Protein AF-A0A174IZ95-F1 (afdb_monomer)

Structure (mmCIF, N/CA/C/O backbone):
data_AF-A0A174IZ95-F1
#
_entry.id   AF-A0A174IZ95-F1
#
loop_
_atom_site.group_PDB
_atom_site.id
_atom_site.type_symbol
_atom_site.label_atom_id
_atom_site.label_alt_id
_atom_site.label_comp_id
_atom_site.label_asym_id
_atom_site.label_entity_id
_atom_site.label_seq_id
_atom_site.pdbx_PDB_ins_code
_atom_site.Cartn_x
_atom_site.Cartn_y
_atom_site.Cartn_z
_atom_site.occupancy
_atom_site.B_iso_or_equiv
_atom_site.auth_seq_id
_atom_site.auth_comp_id
_atom_site.auth_asym_id
_atom_site.auth_atom_id
_atom_site.pdbx_PDB_model_num
ATOM 1 N N . MET A 1 1 ? 7.020 -21.518 -26.905 1.00 34.38 1 MET A N 1
ATOM 2 C CA . MET A 1 1 ? 8.192 -21.879 -26.077 1.00 34.38 1 MET A CA 1
ATOM 3 C C . MET A 1 1 ? 7.718 -22.792 -24.964 1.00 34.38 1 MET A C 1
ATOM 5 O O . MET A 1 1 ? 6.751 -22.442 -24.304 1.00 34.38 1 MET A O 1
ATOM 9 N N . THR A 1 2 ? 8.343 -23.953 -24.785 1.00 33.09 2 THR A N 1
ATOM 10 C CA . THR A 1 2 ? 8.096 -24.849 -23.646 1.00 33.09 2 THR A CA 1
ATOM 11 C C . THR A 1 2 ? 9.161 -24.576 -22.587 1.00 33.09 2 THR A C 1
ATOM 13 O O . THR A 1 2 ? 10.344 -24.783 -22.850 1.00 33.09 2 THR A O 1
ATOM 16 N N . THR A 1 3 ? 8.771 -24.060 -21.423 1.00 39.31 3 THR A N 1
ATOM 17 C CA . THR A 1 3 ? 9.696 -23.843 -20.302 1.00 39.31 3 THR A CA 1
ATOM 18 C C . THR A 1 3 ? 10.046 -25.192 -19.671 1.00 39.31 3 THR A C 1
ATOM 20 O O . THR A 1 3 ? 9.153 -25.957 -19.316 1.00 39.31 3 THR A O 1
ATOM 23 N N . TYR A 1 4 ? 11.342 -25.496 -19.570 1.00 35.22 4 TYR A N 1
ATOM 24 C CA . TYR A 1 4 ? 11.865 -26.692 -18.906 1.00 35.22 4 TYR A CA 1
ATOM 25 C C . TYR A 1 4 ? 11.736 -26.549 -17.384 1.00 35.22 4 TYR A C 1
ATOM 27 O O . TYR A 1 4 ? 12.126 -25.520 -16.834 1.00 35.22 4 TYR A O 1
ATOM 35 N N . THR A 1 5 ? 11.204 -27.573 -16.716 1.00 35.41 5 THR A N 1
ATOM 36 C CA . THR A 1 5 ? 11.099 -27.640 -15.251 1.00 35.41 5 THR A CA 1
ATOM 37 C C . THR A 1 5 ? 12.133 -28.616 -14.693 1.00 35.41 5 THR A C 1
ATOM 39 O O . THR A 1 5 ? 12.184 -29.767 -15.135 1.00 35.41 5 THR A O 1
ATOM 42 N N . ASP A 1 6 ? 12.922 -28.189 -13.711 1.00 37.22 6 ASP A N 1
ATOM 43 C CA . ASP A 1 6 ? 13.908 -29.027 -13.029 1.00 37.22 6 ASP A CA 1
ATOM 44 C C . ASP A 1 6 ? 13.282 -29.682 -11.790 1.00 37.22 6 ASP A C 1
ATOM 46 O O . ASP A 1 6 ? 12.713 -29.016 -10.921 1.00 37.22 6 ASP A O 1
ATOM 50 N N . LYS A 1 7 ? 13.389 -31.011 -11.716 1.00 36.06 7 LYS A N 1
ATOM 51 C CA . LYS A 1 7 ? 12.828 -31.834 -10.638 1.00 36.06 7 LYS A CA 1
ATOM 52 C C . LYS A 1 7 ? 13.701 -31.871 -9.377 1.00 36.06 7 LYS A C 1
ATOM 54 O O . LYS A 1 7 ? 13.239 -32.378 -8.360 1.00 36.06 7 LYS A O 1
ATOM 59 N N . ASN A 1 8 ? 14.926 -31.346 -9.427 1.00 31.36 8 ASN A N 1
ATOM 60 C CA . ASN A 1 8 ? 15.846 -31.290 -8.285 1.00 31.36 8 ASN A CA 1
ATOM 61 C C . ASN A 1 8 ? 15.779 -29.958 -7.517 1.00 31.36 8 ASN A C 1
ATOM 63 O O . ASN A 1 8 ? 16.392 -29.818 -6.460 1.00 31.36 8 ASN A O 1
ATOM 67 N N . LEU A 1 9 ? 15.030 -28.978 -8.028 1.00 38.62 9 LEU A N 1
ATOM 68 C CA . LEU A 1 9 ? 14.764 -27.711 -7.353 1.00 38.62 9 LEU A CA 1
ATOM 69 C C . LEU A 1 9 ? 13.597 -27.882 -6.370 1.00 38.62 9 LEU A C 1
ATOM 71 O O . LEU A 1 9 ? 12.512 -28.310 -6.760 1.00 38.62 9 LEU A O 1
ATOM 75 N N . ARG A 1 10 ? 13.786 -27.487 -5.101 1.00 45.50 10 ARG A N 1
ATOM 76 C CA . ARG A 1 10 ? 12.728 -27.399 -4.067 1.00 45.50 10 ARG A CA 1
ATOM 77 C C . ARG A 1 10 ? 11.744 -26.240 -4.328 1.00 45.50 10 ARG A C 1
ATOM 79 O O . ARG A 1 10 ? 11.306 -25.572 -3.403 1.00 45.50 10 ARG A O 1
ATOM 86 N N . LEU A 1 11 ? 11.427 -25.967 -5.591 1.00 42.69 11 LEU A N 1
ATOM 87 C CA . LEU A 1 11 ? 10.463 -24.949 -5.994 1.00 42.69 11 LEU A CA 1
ATOM 88 C C . LEU A 1 11 ? 9.226 -25.641 -6.575 1.00 42.69 11 LEU A C 1
ATOM 90 O O . LEU A 1 11 ? 9.384 -26.487 -7.465 1.00 42.69 11 LEU A O 1
ATOM 94 N N . PRO A 1 12 ? 8.007 -25.268 -6.145 1.00 45.03 12 PRO A N 1
ATOM 95 C CA . PRO A 1 12 ? 6.776 -25.761 -6.752 1.00 45.03 12 PRO A CA 1
ATOM 96 C C . PRO A 1 12 ? 6.787 -25.546 -8.271 1.00 45.03 12 PRO A C 1
ATOM 98 O O . PRO A 1 12 ? 7.188 -24.485 -8.752 1.00 45.03 12 PRO A O 1
ATOM 101 N N . THR A 1 13 ? 6.329 -26.531 -9.042 1.00 40.94 13 THR A N 1
ATOM 102 C CA . THR A 1 13 ? 6.355 -26.515 -10.518 1.00 40.94 13 THR A CA 1
ATOM 103 C C . THR A 1 13 ? 5.688 -25.268 -11.114 1.00 40.94 13 THR A C 1
ATOM 105 O O . THR A 1 13 ? 6.167 -24.708 -12.096 1.00 40.94 13 THR A O 1
ATOM 108 N N . ASP A 1 14 ? 4.648 -24.751 -10.466 1.00 38.81 14 ASP A N 1
ATOM 109 C CA . ASP A 1 14 ? 3.953 -23.528 -10.875 1.00 38.81 14 ASP A CA 1
ATOM 110 C C . ASP A 1 14 ? 4.814 -22.263 -10.749 1.00 38.81 14 ASP A C 1
ATOM 112 O O . ASP A 1 14 ? 4.670 -21.331 -11.541 1.00 38.81 14 ASP A O 1
ATOM 116 N N . LEU A 1 15 ? 5.728 -22.226 -9.773 1.00 39.84 15 LEU A N 1
ATOM 117 C CA . LEU A 1 15 ? 6.714 -21.153 -9.666 1.00 39.84 15 LEU A CA 1
ATOM 118 C C . LEU A 1 15 ? 7.704 -21.245 -10.835 1.00 39.84 15 LEU A C 1
ATOM 120 O O . LEU A 1 15 ? 7.997 -20.231 -11.460 1.00 39.84 15 LEU A O 1
ATOM 124 N N . GLN A 1 16 ? 8.115 -22.456 -11.229 1.00 38.41 16 GLN A N 1
ATOM 125 C CA . GLN A 1 16 ? 8.958 -22.676 -12.415 1.00 38.41 16 GLN A CA 1
ATOM 126 C C . GLN A 1 16 ? 8.274 -22.214 -13.721 1.00 38.41 16 GLN A C 1
ATOM 128 O O . GLN A 1 16 ? 8.928 -21.687 -14.623 1.00 38.41 16 GLN A O 1
ATOM 133 N N . TYR A 1 17 ? 6.944 -22.316 -13.813 1.00 43.88 17 TYR A N 1
ATOM 134 C CA . TYR A 1 17 ? 6.168 -21.776 -14.937 1.00 43.88 17 TYR A CA 1
ATOM 135 C C . TYR A 1 17 ? 6.018 -20.249 -14.919 1.00 43.88 17 TYR A C 1
ATOM 137 O O . TYR A 1 17 ? 6.076 -19.619 -15.980 1.00 43.88 17 TYR A O 1
ATOM 145 N N . ALA A 1 18 ? 5.832 -19.633 -13.748 1.00 43.16 18 ALA A N 1
ATOM 146 C CA . ALA A 1 18 ? 5.839 -18.173 -13.610 1.00 43.16 18 ALA A CA 1
ATOM 147 C C . ALA A 1 18 ? 7.211 -17.592 -14.010 1.00 43.16 18 ALA A C 1
ATOM 149 O O . ALA A 1 18 ? 7.290 -16.637 -14.785 1.00 43.16 18 ALA A O 1
ATOM 150 N N . ILE A 1 19 ? 8.287 -18.268 -13.596 1.00 40.50 19 ILE A N 1
ATOM 151 C CA . ILE A 1 19 ? 9.681 -18.004 -13.981 1.00 40.50 19 ILE A CA 1
ATOM 152 C C . ILE A 1 19 ? 9.874 -18.057 -15.508 1.00 40.50 19 ILE A C 1
ATOM 154 O O . ILE A 1 19 ? 10.519 -17.184 -16.099 1.00 40.50 19 ILE A O 1
ATOM 158 N N . GLY A 1 20 ? 9.286 -19.054 -16.173 1.00 39.19 20 GLY A N 1
ATOM 159 C CA . GLY A 1 20 ? 9.321 -19.195 -17.630 1.00 39.19 20 GLY A CA 1
ATOM 160 C C . GLY A 1 20 ? 8.614 -18.080 -18.398 1.00 39.19 20 GLY A C 1
ATOM 161 O O . GLY A 1 20 ? 9.041 -17.727 -19.495 1.00 39.19 20 GLY A O 1
ATOM 162 N N . ARG A 1 21 ? 7.548 -17.509 -17.827 1.00 43.44 21 ARG A N 1
ATOM 163 C CA . ARG A 1 21 ? 6.782 -16.413 -18.442 1.00 43.44 21 ARG A CA 1
ATOM 164 C C . ARG A 1 21 ? 7.430 -15.045 -18.219 1.00 43.44 21 ARG A C 1
ATOM 166 O O . ARG A 1 21 ? 7.520 -14.274 -19.168 1.00 43.44 21 ARG A O 1
ATOM 173 N N . ALA A 1 22 ?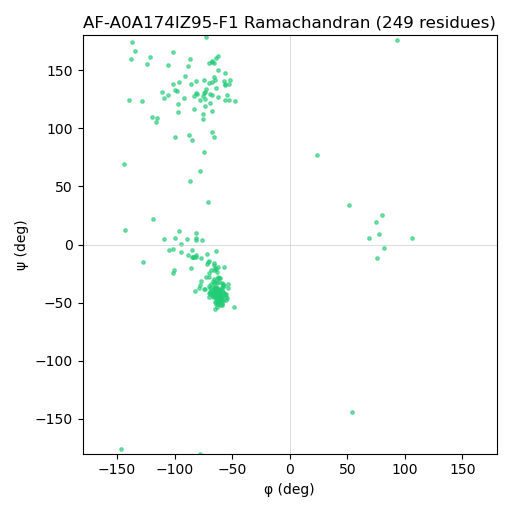 7.966 -14.779 -17.027 1.00 44.34 22 ALA A N 1
ATOM 174 C CA . ALA A 1 22 ? 8.670 -13.528 -16.717 1.00 44.34 22 ALA A CA 1
ATOM 175 C C . ALA A 1 22 ? 10.012 -13.370 -17.468 1.00 44.34 22 ALA A C 1
ATOM 177 O O . ALA A 1 22 ? 10.508 -12.258 -17.644 1.00 44.34 22 ALA A O 1
ATOM 178 N N . SER A 1 23 ? 10.607 -14.479 -17.926 1.00 41.25 23 SER A N 1
ATOM 179 C CA . SER A 1 23 ? 11.869 -14.506 -18.684 1.00 41.25 23 SER A CA 1
ATOM 180 C C . SER A 1 23 ? 11.697 -14.526 -20.208 1.00 41.25 23 SER A C 1
ATOM 182 O O . SER A 1 23 ? 12.695 -14.533 -20.935 1.00 41.25 23 SER A O 1
ATOM 184 N N . ALA A 1 24 ? 10.460 -14.515 -20.717 1.00 42.56 24 ALA A N 1
ATOM 185 C CA . ALA A 1 24 ? 10.198 -14.584 -22.148 1.00 42.56 24 ALA A CA 1
ATOM 186 C C . ALA A 1 24 ? 10.686 -13.307 -22.859 1.00 42.56 24 ALA A C 1
ATOM 188 O O . ALA A 1 24 ? 10.000 -12.287 -22.919 1.00 42.56 24 ALA A O 1
ATOM 189 N N . ARG A 1 25 ? 11.895 -13.366 -23.435 1.00 48.03 25 ARG A N 1
ATOM 190 C CA . ARG A 1 25 ? 12.319 -12.450 -24.502 1.00 48.03 25 ARG A CA 1
ATOM 191 C C . ARG A 1 25 ? 11.256 -12.490 -25.604 1.00 48.03 25 ARG A C 1
ATOM 193 O O . ARG A 1 25 ? 10.974 -13.568 -26.120 1.00 48.03 25 ARG A O 1
ATOM 200 N N . ILE A 1 26 ? 10.703 -11.336 -25.974 1.00 41.31 26 ILE A N 1
ATOM 201 C CA . ILE A 1 26 ? 9.840 -11.197 -27.155 1.00 41.31 26 ILE A CA 1
ATOM 202 C C . ILE A 1 26 ? 10.726 -11.413 -28.397 1.00 41.31 26 ILE A C 1
ATOM 204 O O . ILE A 1 26 ? 11.647 -10.621 -28.611 1.00 41.31 26 ILE A O 1
ATOM 208 N N . PRO A 1 27 ? 10.522 -12.474 -29.197 1.00 32.34 27 PRO A N 1
ATOM 209 C CA . PRO A 1 27 ? 11.319 -12.714 -30.398 1.00 32.34 27 PRO A CA 1
ATOM 210 C C . PRO A 1 27 ? 10.952 -11.712 -31.507 1.00 32.34 27 PRO A C 1
ATOM 212 O O . PRO A 1 27 ? 9.770 -11.525 -31.784 1.00 32.34 27 PRO A O 1
ATOM 215 N N . GLY A 1 28 ? 11.949 -11.109 -32.171 1.00 44.25 28 GLY A N 1
ATOM 216 C CA . GLY A 1 28 ? 11.764 -10.339 -33.416 1.00 44.25 28 GLY A CA 1
ATOM 217 C C . GLY A 1 28 ? 11.852 -8.809 -33.330 1.00 44.25 28 GLY A C 1
ATOM 218 O O . GLY A 1 28 ? 11.593 -8.152 -34.331 1.00 44.25 28 GLY A O 1
ATOM 219 N N . TRP A 1 29 ? 12.204 -8.225 -32.181 1.00 46.28 29 TRP A N 1
ATOM 220 C CA . TRP A 1 29 ? 12.463 -6.782 -32.045 1.00 46.28 29 TRP A CA 1
ATOM 221 C C . TRP A 1 29 ? 13.929 -6.569 -31.658 1.00 46.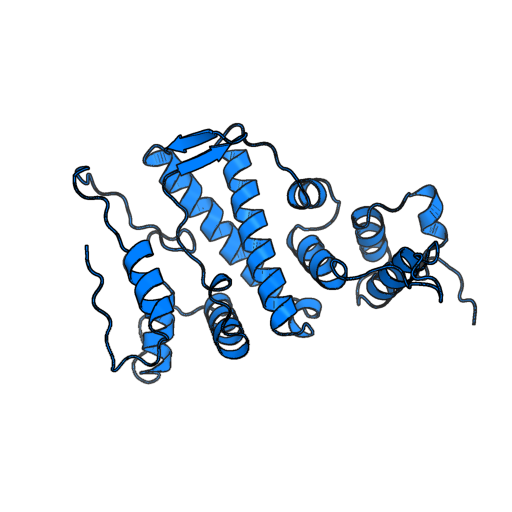28 29 TRP A C 1
ATOM 223 O O . TRP A 1 29 ? 14.330 -6.876 -30.534 1.00 46.28 29 TRP A O 1
ATOM 233 N N . ASP A 1 30 ? 14.736 -6.123 -32.621 1.00 41.44 30 ASP A N 1
ATOM 234 C CA . ASP A 1 30 ? 16.192 -6.055 -32.502 1.00 41.44 30 ASP A CA 1
ATOM 235 C C . ASP A 1 30 ? 16.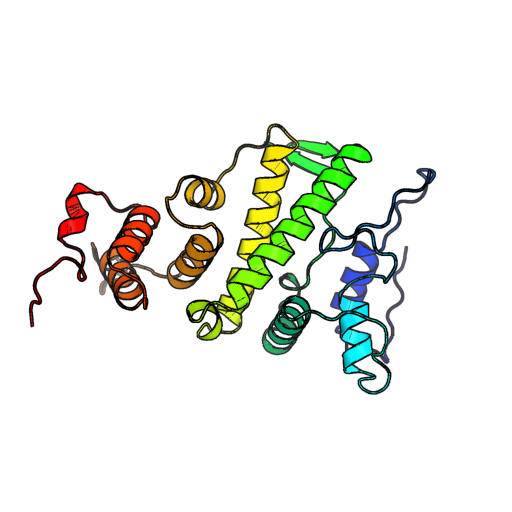675 -5.086 -31.411 1.00 41.44 30 ASP A C 1
ATOM 237 O O . ASP A 1 30 ? 16.213 -3.957 -31.246 1.00 41.44 30 ASP A O 1
ATOM 241 N N . TYR A 1 31 ? 17.639 -5.591 -30.648 1.00 43.22 31 TYR A N 1
ATOM 242 C CA . TYR A 1 31 ? 18.163 -5.080 -29.389 1.00 43.22 31 TYR A CA 1
ATOM 243 C C . TYR A 1 31 ? 19.296 -4.066 -29.643 1.00 43.22 31 TYR A C 1
ATOM 245 O O . TYR A 1 31 ? 20.467 -4.434 -29.724 1.00 43.22 31 TYR A O 1
ATOM 253 N N . GLN A 1 32 ? 18.996 -2.767 -29.692 1.00 40.66 32 GLN A N 1
ATOM 254 C CA . GLN A 1 32 ? 20.008 -1.751 -29.367 1.00 40.66 32 GLN A CA 1
ATOM 255 C C . GLN A 1 32 ? 20.018 -1.542 -27.846 1.00 40.66 32 GLN A C 1
ATOM 257 O O . GLN A 1 32 ? 19.232 -0.769 -27.296 1.00 40.66 32 GLN A O 1
ATOM 262 N N . GLN A 1 33 ? 20.870 -2.340 -27.188 1.00 51.12 33 GLN A N 1
ATOM 263 C CA . GLN A 1 33 ? 21.385 -2.219 -25.813 1.00 51.12 33 GLN A CA 1
ATOM 264 C C . GLN A 1 33 ? 20.503 -1.393 -24.853 1.00 51.12 33 GLN A C 1
ATOM 266 O O . GLN A 1 33 ? 20.775 -0.227 -24.580 1.00 51.12 33 GLN A O 1
ATOM 271 N N . MET A 1 34 ? 19.409 -1.983 -24.363 1.00 48.84 34 MET A N 1
ATOM 272 C CA . MET A 1 34 ? 18.741 -1.492 -23.149 1.00 48.84 34 MET A CA 1
ATOM 273 C C . MET A 1 34 ? 19.497 -2.048 -21.936 1.00 48.84 34 MET A C 1
ATOM 275 O O . MET A 1 34 ? 19.730 -3.267 -21.925 1.00 48.84 34 MET A O 1
ATOM 279 N N . PRO A 1 35 ? 19.872 -1.229 -20.935 1.00 56.09 35 PRO A N 1
ATOM 280 C CA . PRO A 1 35 ? 20.330 -1.763 -19.660 1.00 56.09 35 PRO A CA 1
ATOM 281 C C . PRO A 1 35 ? 19.238 -2.669 -19.075 1.00 56.09 35 PRO A C 1
ATOM 283 O O . PRO A 1 35 ? 18.037 -2.435 -19.231 1.00 56.09 35 PRO A O 1
ATOM 286 N N . TYR A 1 36 ? 19.647 -3.780 -18.465 1.00 64.69 36 TYR A N 1
ATOM 287 C CA . TYR A 1 36 ? 18.698 -4.662 -17.797 1.00 64.69 36 TYR A CA 1
ATOM 288 C C . TYR A 1 36 ? 18.255 -3.997 -16.491 1.00 64.69 36 TYR A C 1
ATOM 290 O O . TYR A 1 36 ? 19.089 -3.770 -15.622 1.00 64.69 36 TYR A O 1
ATOM 298 N N . ILE A 1 37 ? 16.955 -3.719 -16.363 1.00 73.25 37 ILE A N 1
ATOM 299 C CA . ILE A 1 37 ? 16.345 -3.199 -15.133 1.00 73.25 37 ILE A CA 1
ATOM 300 C C . ILE A 1 37 ? 15.731 -4.368 -14.355 1.00 73.25 37 ILE A C 1
ATOM 302 O O . ILE A 1 37 ? 14.881 -5.095 -14.890 1.00 73.25 37 ILE A O 1
ATOM 306 N N . ASP A 1 38 ? 16.184 -4.570 -13.115 1.00 75.62 38 ASP A N 1
ATOM 307 C CA . ASP A 1 38 ? 15.663 -5.609 -12.224 1.00 75.62 38 ASP A CA 1
ATOM 308 C C . ASP A 1 38 ? 14.314 -5.221 -11.586 1.00 75.62 38 ASP A C 1
ATOM 310 O O . ASP A 1 38 ? 13.739 -4.174 -11.881 1.00 75.62 38 ASP A O 1
ATOM 314 N N . ALA A 1 39 ? 13.750 -6.101 -10.752 1.00 83.69 39 ALA A N 1
ATOM 315 C CA . ALA A 1 39 ? 12.446 -5.854 -10.131 1.00 83.69 39 ALA A CA 1
ATOM 316 C C . ALA A 1 39 ? 12.443 -4.638 -9.180 1.00 83.69 39 ALA A C 1
ATOM 318 O O . ALA A 1 39 ? 11.387 -4.058 -8.961 1.00 83.69 39 ALA A O 1
ATOM 319 N N . TRP A 1 40 ? 13.618 -4.223 -8.691 1.00 86.19 40 TRP A N 1
ATOM 320 C CA . TRP A 1 40 ? 13.819 -3.057 -7.827 1.00 86.19 40 TRP A CA 1
ATOM 321 C C . TRP A 1 40 ? 14.243 -1.804 -8.595 1.00 86.19 40 TRP A C 1
ATOM 323 O O . TRP A 1 40 ? 14.664 -0.818 -7.998 1.00 86.19 40 TRP A O 1
ATOM 333 N N . GLY A 1 41 ? 14.149 -1.816 -9.927 1.00 81.44 41 GLY A N 1
ATOM 334 C CA . GLY A 1 41 ? 14.454 -0.636 -10.726 1.00 81.44 41 GLY A CA 1
ATOM 335 C C . GLY A 1 41 ? 15.952 -0.341 -10.848 1.00 81.44 41 GLY A C 1
ATOM 336 O O . GLY A 1 41 ? 16.327 0.786 -11.158 1.00 81.44 41 GLY A O 1
ATOM 337 N N . ARG A 1 42 ? 16.826 -1.324 -10.590 1.00 78.12 42 ARG A N 1
ATOM 338 C CA . ARG A 1 42 ? 18.284 -1.159 -10.700 1.00 78.12 42 ARG A CA 1
ATOM 339 C C . ARG A 1 42 ? 18.790 -1.642 -12.052 1.00 78.12 42 ARG A C 1
ATOM 341 O O . ARG A 1 42 ? 18.373 -2.700 -12.525 1.00 78.12 42 ARG A O 1
ATOM 348 N N . GLU A 1 43 ? 19.740 -0.909 -12.625 1.00 68.12 43 GLU A N 1
ATOM 349 C CA . GLU A 1 43 ? 20.509 -1.339 -13.796 1.00 68.12 43 GLU A CA 1
ATOM 350 C C . GLU A 1 43 ? 21.534 -2.409 -13.379 1.00 68.12 43 GLU A C 1
ATOM 352 O O . GLU A 1 43 ? 22.701 -2.113 -13.138 1.00 68.12 43 GLU A O 1
ATOM 357 N N . ASP A 1 44 ? 21.106 -3.663 -13.221 1.00 57.69 44 ASP A N 1
ATOM 358 C CA . ASP A 1 44 ? 21.990 -4.752 -12.791 1.00 57.69 44 ASP A CA 1
ATOM 359 C C . ASP A 1 44 ? 21.724 -6.062 -13.544 1.00 57.69 44 ASP A C 1
ATOM 361 O O . ASP A 1 44 ? 20.634 -6.623 -13.523 1.00 57.69 44 ASP A O 1
ATOM 365 N N . SER A 1 45 ? 22.772 -6.602 -14.165 1.00 51.00 45 SER A N 1
ATOM 366 C CA . SER A 1 45 ? 22.770 -7.875 -14.897 1.00 51.00 45 SER A CA 1
ATOM 367 C C . SER A 1 45 ? 22.794 -9.138 -14.015 1.00 51.00 45 SER A C 1
ATOM 369 O O . SER A 1 45 ? 22.834 -10.246 -14.552 1.00 51.00 45 SER A O 1
ATOM 371 N N . SER A 1 46 ? 22.737 -9.006 -12.681 1.00 50.28 46 SER A N 1
ATOM 372 C CA . SER A 1 46 ? 22.845 -10.117 -11.713 1.00 50.28 46 SER A CA 1
ATOM 373 C C . SER A 1 46 ? 21.719 -11.169 -11.764 1.00 50.28 46 SER A C 1
ATOM 375 O O . SER A 1 46 ? 21.827 -12.221 -11.121 1.00 50.28 46 SER A O 1
ATOM 377 N N . GLY A 1 47 ? 20.682 -10.941 -12.578 1.00 54.12 47 GLY A N 1
ATOM 378 C CA . GLY A 1 47 ? 19.568 -11.860 -12.823 1.00 54.12 47 GLY A CA 1
ATOM 379 C C . GLY A 1 47 ? 18.354 -11.627 -11.904 1.00 54.12 47 GLY A C 1
ATOM 380 O O . GLY A 1 47 ? 18.379 -10.752 -11.042 1.00 54.12 47 GLY A O 1
ATOM 381 N N . PRO A 1 48 ? 17.246 -12.368 -12.103 1.00 60.56 48 PRO A N 1
ATOM 382 C CA . PRO A 1 48 ? 16.039 -12.270 -11.276 1.00 60.56 48 PRO A CA 1
ATOM 383 C C . PRO A 1 48 ? 16.293 -12.390 -9.763 1.00 60.56 48 PRO A C 1
ATOM 385 O O . PRO A 1 48 ? 17.077 -13.236 -9.334 1.00 60.56 48 PRO A O 1
ATOM 388 N N . LEU A 1 49 ? 15.571 -11.605 -8.951 1.00 58.06 49 LEU A N 1
ATOM 389 C CA . LEU A 1 49 ? 15.741 -11.556 -7.493 1.00 58.06 49 LEU A CA 1
ATOM 390 C C . LEU A 1 49 ? 15.634 -12.934 -6.819 1.00 58.06 49 LEU A C 1
ATOM 392 O O . LEU A 1 49 ? 16.509 -13.309 -6.043 1.00 58.06 49 LEU A O 1
ATOM 396 N N . TRP A 1 50 ? 14.631 -13.726 -7.189 1.00 55.12 50 TRP A N 1
ATOM 397 C CA . TRP A 1 50 ? 14.417 -15.066 -6.638 1.00 55.12 50 TRP A CA 1
ATOM 398 C C . TRP A 1 50 ? 15.596 -16.029 -6.893 1.00 55.12 50 TRP A C 1
ATOM 400 O O . TRP A 1 50 ? 15.860 -16.903 -6.073 1.00 55.12 50 TRP A O 1
ATOM 410 N N . LEU A 1 51 ? 16.368 -15.861 -7.981 1.00 58.88 51 LEU A N 1
ATOM 411 C CA . LEU A 1 51 ? 17.601 -16.636 -8.205 1.00 58.88 51 LEU A CA 1
ATOM 412 C C . LEU A 1 51 ? 18.728 -16.197 -7.268 1.00 58.88 51 LEU A C 1
ATOM 414 O O . LEU A 1 51 ? 19.618 -16.995 -6.970 1.00 58.88 51 LEU A O 1
ATOM 418 N N . ARG A 1 52 ? 18.737 -14.934 -6.832 1.00 62.00 52 ARG A N 1
ATOM 419 C CA . ARG A 1 52 ? 19.691 -14.440 -5.829 1.00 62.00 52 ARG A CA 1
ATOM 420 C C . ARG A 1 52 ? 19.360 -15.046 -4.462 1.00 62.00 52 ARG A C 1
ATOM 422 O O . ARG A 1 52 ? 20.255 -15.604 -3.836 1.00 62.00 52 ARG A O 1
ATOM 429 N N . MET A 1 53 ? 18.081 -15.055 -4.085 1.00 57.00 53 MET A N 1
ATOM 430 C CA . MET A 1 53 ? 17.585 -15.641 -2.831 1.00 57.00 53 MET A CA 1
ATOM 431 C C . MET A 1 53 ? 17.786 -17.169 -2.779 1.00 57.00 53 MET A C 1
ATOM 433 O O . MET A 1 53 ? 18.407 -17.681 -1.849 1.00 57.00 53 MET A O 1
ATOM 437 N N . ALA A 1 54 ? 17.378 -17.906 -3.822 1.00 55.72 54 ALA A N 1
ATOM 438 C CA . ALA A 1 54 ? 17.500 -19.368 -3.870 1.00 55.72 54 ALA A CA 1
ATOM 439 C C . ALA A 1 54 ? 18.959 -19.865 -3.850 1.00 55.72 54 ALA A C 1
ATOM 441 O O . ALA A 1 54 ? 19.258 -20.884 -3.228 1.00 55.72 54 ALA A O 1
ATOM 442 N N . ASN A 1 55 ? 19.884 -19.149 -4.503 1.00 55.00 55 ASN A N 1
ATOM 443 C CA . ASN A 1 55 ? 21.309 -19.495 -4.451 1.00 55.00 55 ASN A CA 1
ATOM 444 C C . ASN A 1 55 ? 21.891 -19.341 -3.038 1.00 55.00 55 ASN A C 1
ATOM 446 O O . ASN A 1 55 ? 22.703 -20.169 -2.634 1.00 55.00 55 ASN A O 1
ATOM 450 N N . ASN A 1 56 ? 21.469 -18.321 -2.288 1.00 51.25 56 ASN A N 1
ATOM 451 C CA . ASN A 1 56 ? 21.955 -18.090 -0.928 1.00 51.25 56 ASN A CA 1
ATOM 452 C C . ASN A 1 56 ? 21.379 -19.107 0.067 1.00 51.25 56 ASN A C 1
ATOM 454 O O . ASN A 1 56 ? 22.118 -19.608 0.910 1.00 51.25 56 ASN A O 1
ATOM 458 N N . PHE A 1 57 ? 20.106 -19.489 -0.083 1.00 49.44 57 PHE A N 1
ATOM 459 C CA . PHE A 1 57 ? 19.494 -20.556 0.719 1.00 49.44 57 PHE A CA 1
ATOM 460 C C . PHE A 1 57 ? 20.204 -21.909 0.535 1.00 49.44 57 PHE A C 1
ATOM 462 O O . PHE A 1 57 ? 20.398 -22.657 1.492 1.00 49.44 57 PHE A O 1
ATOM 469 N N . LEU A 1 58 ? 20.620 -22.231 -0.695 1.00 47.56 58 LEU A N 1
ATOM 470 C CA . LEU A 1 58 ? 21.275 -23.504 -1.011 1.00 47.56 58 LEU A CA 1
ATOM 471 C C . LEU A 1 58 ? 22.793 -23.498 -0.773 1.00 47.56 58 LEU A C 1
ATOM 473 O O . LEU A 1 58 ? 23.385 -24.571 -0.655 1.00 47.56 58 LEU A O 1
ATOM 477 N N . ASN A 1 59 ? 23.434 -22.327 -0.716 1.00 49.88 59 ASN A N 1
ATOM 478 C CA . ASN A 1 59 ? 24.880 -22.220 -0.532 1.00 49.88 59 ASN A CA 1
ATOM 479 C C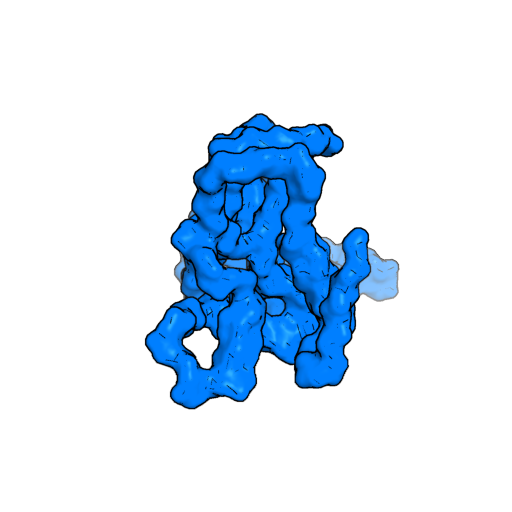 . ASN A 1 59 ? 25.292 -21.008 0.331 1.00 49.88 59 ASN A C 1
ATOM 481 O O . ASN A 1 59 ? 25.927 -20.075 -0.174 1.00 49.88 59 ASN A O 1
ATOM 485 N N . PRO A 1 60 ? 24.993 -21.028 1.643 1.00 48.06 60 PRO A N 1
ATOM 486 C CA . PRO A 1 60 ? 25.292 -19.913 2.546 1.00 48.06 60 PRO A CA 1
ATOM 487 C C . PRO A 1 60 ? 26.798 -19.651 2.717 1.00 48.06 60 PRO A C 1
ATOM 489 O O . PRO A 1 60 ? 27.197 -18.554 3.088 1.00 48.06 60 PRO A O 1
ATOM 492 N N . ALA A 1 61 ? 27.660 -20.629 2.417 1.00 49.72 61 ALA A N 1
ATOM 493 C CA . ALA A 1 61 ? 29.112 -20.505 2.560 1.00 49.72 61 ALA A CA 1
ATOM 494 C C . ALA A 1 61 ? 29.814 -19.805 1.370 1.00 49.72 61 ALA A C 1
ATOM 496 O O . ALA A 1 61 ? 30.992 -19.473 1.477 1.00 49.72 61 ALA A O 1
ATOM 497 N N . TYR A 1 62 ? 29.119 -19.570 0.245 1.00 42.38 62 TYR A N 1
ATOM 498 C CA . TYR A 1 62 ? 29.675 -18.973 -0.988 1.00 42.38 62 TYR A CA 1
ATOM 499 C C . TYR A 1 62 ? 29.013 -17.638 -1.385 1.00 42.38 62 TYR A C 1
ATOM 501 O O . TYR A 1 62 ? 29.077 -17.211 -2.541 1.00 42.38 62 TYR A O 1
ATOM 509 N N . THR A 1 63 ? 28.390 -16.936 -0.440 1.00 46.94 63 THR A N 1
ATOM 510 C CA . THR A 1 63 ? 27.675 -15.673 -0.683 1.00 46.94 63 THR A CA 1
ATOM 511 C C . THR A 1 63 ? 28.604 -14.455 -0.611 1.00 46.94 63 THR A C 1
ATOM 513 O O . THR A 1 63 ? 28.368 -13.538 0.167 1.00 46.94 63 THR A O 1
ATOM 516 N N . SER A 1 64 ? 29.694 -14.414 -1.383 1.00 43.88 64 SER A N 1
ATOM 517 C CA . SER A 1 64 ? 30.631 -13.277 -1.303 1.00 43.88 64 SER A CA 1
ATOM 518 C C . SER A 1 64 ? 30.305 -12.097 -2.228 1.00 43.88 64 SER A C 1
ATOM 520 O O . SER A 1 64 ? 30.920 -11.053 -2.069 1.00 43.88 64 SER A O 1
ATOM 522 N N . ASN A 1 65 ? 29.344 -12.205 -3.161 1.00 45.81 65 ASN A N 1
ATOM 523 C CA . ASN A 1 65 ? 29.141 -11.174 -4.201 1.00 45.81 65 ASN A CA 1
ATOM 524 C C . ASN A 1 65 ? 27.678 -10.872 -4.603 1.00 45.81 65 ASN A C 1
ATOM 526 O O . ASN A 1 65 ? 27.457 -10.220 -5.621 1.00 45.81 65 ASN A O 1
ATOM 530 N N . LYS A 1 66 ? 26.657 -11.327 -3.863 1.00 52.91 66 LYS A N 1
ATOM 531 C CA . LYS A 1 66 ? 25.249 -10.985 -4.160 1.00 52.91 66 LYS A CA 1
ATOM 532 C C . LYS A 1 66 ? 24.638 -10.259 -2.965 1.00 52.91 66 LYS A C 1
ATOM 534 O O . LYS A 1 66 ? 24.432 -10.882 -1.930 1.00 52.91 66 LYS A O 1
ATOM 539 N N . GLN A 1 67 ? 24.384 -8.957 -3.117 1.00 58.59 67 GLN A N 1
ATOM 540 C CA . GLN A 1 67 ? 23.719 -8.117 -2.115 1.00 58.59 67 GLN A CA 1
ATOM 541 C C . GLN A 1 67 ? 22.269 -8.583 -1.943 1.00 58.59 67 GLN A C 1
ATOM 543 O O . GLN A 1 67 ? 21.392 -8.181 -2.705 1.00 58.59 67 GLN A O 1
ATOM 548 N N . VAL A 1 68 ? 22.043 -9.477 -0.984 1.00 66.31 68 VAL A N 1
ATOM 549 C CA . VAL A 1 68 ? 20.720 -9.702 -0.401 1.00 66.31 68 VAL A CA 1
ATOM 550 C C . VAL A 1 68 ? 20.498 -8.598 0.623 1.00 66.31 68 VAL A C 1
ATOM 552 O O . VAL A 1 68 ? 21.384 -8.302 1.423 1.00 66.31 68 VAL A O 1
ATOM 555 N N . THR A 1 69 ? 19.356 -7.935 0.515 1.00 77.69 69 THR A N 1
ATOM 556 C CA . THR A 1 69 ? 18.951 -6.823 1.379 1.00 77.69 69 THR A CA 1
ATOM 557 C C . THR A 1 69 ? 17.950 -7.304 2.429 1.00 77.69 69 THR A C 1
ATOM 559 O O . THR A 1 69 ? 17.357 -8.368 2.267 1.00 77.69 69 THR A O 1
ATOM 562 N N . SER A 1 70 ? 17.704 -6.509 3.472 1.00 85.12 70 SER A N 1
ATOM 563 C CA . SER A 1 70 ? 16.658 -6.802 4.466 1.00 85.12 70 SER A CA 1
ATOM 564 C C . SER A 1 70 ? 15.266 -6.934 3.834 1.00 85.12 70 SER A C 1
ATOM 566 O O . SER A 1 70 ? 14.479 -7.779 4.245 1.00 85.12 70 SER A O 1
ATOM 568 N N . VAL A 1 71 ? 14.986 -6.158 2.781 1.00 86.19 71 VAL A N 1
ATOM 569 C CA . VAL A 1 71 ? 13.751 -6.273 1.987 1.00 86.19 71 VAL A CA 1
ATOM 570 C C . VAL A 1 71 ? 13.671 -7.633 1.288 1.00 86.19 71 VAL A C 1
ATOM 572 O O . VAL A 1 71 ? 12.623 -8.275 1.298 1.00 86.19 71 VAL A O 1
ATOM 575 N N . ASP A 1 72 ? 14.779 -8.101 0.704 1.00 79.31 72 ASP A N 1
ATOM 576 C CA . ASP A 1 72 ? 14.823 -9.410 0.046 1.00 79.31 72 ASP A CA 1
ATOM 577 C C . ASP A 1 72 ? 14.646 -10.560 1.057 1.00 79.31 72 ASP A C 1
ATOM 579 O O . ASP A 1 72 ? 13.997 -11.557 0.748 1.00 79.31 72 ASP A O 1
ATOM 583 N N . GLU A 1 73 ? 15.204 -10.432 2.263 1.00 82.56 73 GLU A N 1
ATOM 584 C CA . GLU A 1 73 ? 15.048 -11.419 3.341 1.00 82.56 73 GLU A CA 1
ATOM 585 C C . GLU A 1 73 ? 13.605 -11.493 3.845 1.00 82.56 73 GLU A C 1
ATOM 587 O O . GLU A 1 73 ? 13.062 -12.592 3.972 1.00 82.56 73 GLU A O 1
ATOM 592 N N . GLU A 1 74 ? 12.961 -10.344 4.062 1.00 90.69 74 GLU A N 1
ATOM 593 C CA . GLU A 1 74 ? 11.563 -10.293 4.494 1.00 90.69 74 GLU A CA 1
ATOM 594 C C . GLU A 1 74 ? 10.640 -10.937 3.451 1.00 90.69 74 GLU A C 1
ATOM 596 O O . GLU A 1 74 ? 9.818 -11.787 3.787 1.00 90.69 74 GLU A O 1
ATOM 601 N N . ILE A 1 75 ? 10.816 -10.615 2.166 1.00 88.00 75 ILE A N 1
ATOM 602 C CA . ILE A 1 75 ? 10.023 -11.214 1.082 1.00 88.00 75 ILE A CA 1
ATOM 603 C C . ILE A 1 75 ? 10.202 -12.732 1.033 1.00 88.00 75 ILE A C 1
ATOM 605 O O . ILE A 1 75 ? 9.222 -13.454 0.839 1.00 88.00 75 ILE A O 1
ATOM 609 N N . GLN A 1 76 ? 11.432 -13.230 1.222 1.00 80.38 76 GLN A N 1
ATOM 610 C CA . GLN A 1 76 ? 11.686 -14.672 1.290 1.00 80.38 76 GLN A CA 1
ATOM 611 C C . GLN A 1 76 ? 10.912 -15.302 2.443 1.00 80.38 76 GLN A C 1
ATOM 613 O O . GLN A 1 76 ? 10.244 -16.314 2.252 1.00 80.38 76 GLN A O 1
ATOM 618 N N . MET A 1 77 ? 11.001 -14.693 3.626 1.00 86.81 77 MET A N 1
ATOM 619 C CA . MET A 1 77 ? 10.351 -15.188 4.830 1.00 86.81 77 MET A CA 1
ATOM 620 C C . MET A 1 77 ? 8.833 -15.244 4.646 1.00 86.81 77 MET A C 1
ATOM 622 O O . MET A 1 77 ? 8.241 -16.295 4.883 1.00 86.81 77 MET A O 1
ATOM 626 N N . ILE A 1 78 ? 8.203 -14.165 4.171 1.00 91.12 78 ILE A N 1
ATOM 627 C CA . ILE A 1 78 ? 6.751 -14.135 3.949 1.00 91.12 78 ILE A CA 1
ATOM 628 C C . ILE A 1 78 ? 6.334 -15.157 2.891 1.00 91.12 78 ILE A C 1
ATOM 630 O O . ILE A 1 78 ? 5.359 -15.881 3.098 1.00 91.12 78 ILE A O 1
ATOM 634 N N . TYR A 1 79 ? 7.088 -15.286 1.797 1.00 84.06 79 TYR A N 1
ATOM 635 C CA . TYR A 1 79 ? 6.834 -16.315 0.789 1.00 84.06 79 TYR A CA 1
ATOM 636 C C . TYR A 1 79 ? 6.914 -17.734 1.379 1.00 84.06 79 TYR A C 1
ATOM 638 O O . TYR A 1 79 ? 6.037 -18.556 1.114 1.00 84.06 79 TYR A O 1
ATOM 646 N N . ASP A 1 80 ? 7.927 -18.026 2.195 1.00 82.06 80 ASP A N 1
ATOM 647 C CA . ASP A 1 80 ? 8.120 -19.351 2.791 1.00 82.06 80 ASP A CA 1
ATOM 648 C C . ASP A 1 80 ? 7.031 -19.701 3.819 1.00 82.06 80 ASP A C 1
ATOM 650 O O . ASP A 1 80 ? 6.632 -20.864 3.906 1.00 82.06 80 ASP A O 1
ATOM 654 N N . GLN A 1 81 ? 6.523 -18.714 4.569 1.00 87.75 81 GLN A N 1
ATOM 655 C CA . GLN A 1 81 ? 5.467 -18.924 5.570 1.00 87.75 81 GLN A CA 1
ATOM 656 C C . GLN A 1 81 ? 4.067 -19.040 4.958 1.00 87.75 81 GLN A C 1
ATOM 658 O O . GLN A 1 81 ? 3.246 -19.830 5.422 1.00 87.75 81 GLN A O 1
ATOM 663 N N . THR A 1 82 ? 3.778 -18.262 3.913 1.00 87.69 82 THR A N 1
ATOM 664 C CA . THR A 1 82 ? 2.421 -18.151 3.347 1.00 87.69 82 THR A CA 1
ATOM 665 C C . THR A 1 82 ? 2.227 -18.970 2.072 1.00 87.69 82 THR A C 1
ATOM 667 O O . THR A 1 82 ? 1.103 -19.331 1.724 1.00 87.69 82 THR A O 1
ATOM 670 N N . GLY A 1 83 ? 3.308 -19.254 1.340 1.00 83.06 83 GLY A N 1
ATOM 671 C CA . GLY A 1 83 ? 3.256 -19.768 -0.028 1.00 83.06 83 GLY A CA 1
ATOM 672 C C . GLY A 1 83 ? 2.740 -18.754 -1.059 1.00 83.06 83 GLY A C 1
ATOM 673 O O . GLY A 1 83 ? 2.549 -19.124 -2.226 1.00 83.06 83 GLY A O 1
ATOM 674 N N . ASP A 1 84 ? 2.500 -17.500 -0.661 1.00 84.19 84 ASP A N 1
ATOM 675 C CA . ASP A 1 84 ? 1.954 -16.465 -1.528 1.00 84.19 84 ASP A CA 1
ATOM 676 C C . ASP A 1 84 ? 3.023 -15.953 -2.495 1.00 84.19 84 ASP A C 1
ATOM 678 O O . ASP A 1 84 ? 3.952 -15.242 -2.132 1.00 84.19 84 ASP A O 1
ATOM 682 N N . LYS A 1 85 ? 2.888 -16.308 -3.772 1.00 80.94 85 LYS A N 1
ATOM 683 C CA . LYS A 1 85 ? 3.837 -15.912 -4.822 1.00 80.94 85 LYS A CA 1
ATOM 684 C C . LYS A 1 85 ? 3.753 -14.432 -5.181 1.00 80.94 85 LYS A C 1
ATOM 686 O O . LYS A 1 85 ? 4.662 -13.946 -5.850 1.00 80.94 85 LYS A O 1
ATOM 691 N N . THR A 1 86 ? 2.672 -13.745 -4.817 1.00 83.56 86 THR A N 1
ATOM 692 C CA . THR A 1 86 ? 2.455 -12.339 -5.185 1.00 83.56 86 THR A CA 1
ATOM 693 C C . THR A 1 86 ? 3.411 -11.400 -4.452 1.00 83.56 86 THR A C 1
ATOM 695 O O . THR A 1 86 ? 3.791 -10.376 -5.012 1.00 83.56 86 THR A O 1
ATOM 698 N N . VAL A 1 87 ? 3.920 -11.813 -3.284 1.00 86.94 87 VAL A N 1
ATOM 699 C CA . VAL A 1 87 ? 4.930 -11.067 -2.513 1.00 86.94 87 VAL A CA 1
ATOM 700 C C . VAL A 1 87 ? 6.308 -11.056 -3.178 1.00 86.94 87 VAL A C 1
ATOM 702 O O . 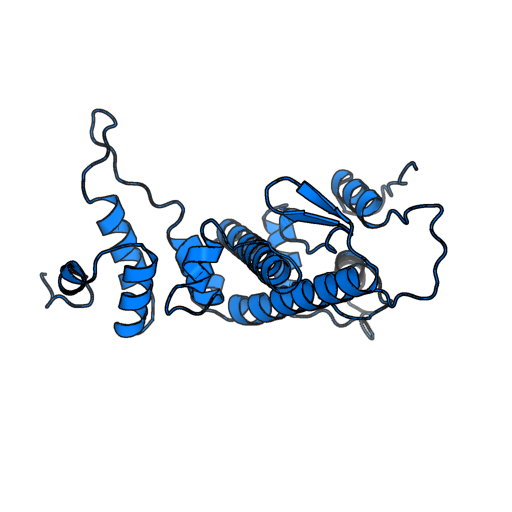VAL A 1 87 ? 7.167 -10.270 -2.799 1.00 86.94 87 VAL A O 1
ATOM 705 N N . VAL A 1 88 ? 6.549 -11.918 -4.174 1.00 85.50 88 VAL A N 1
ATOM 706 C CA . VAL A 1 88 ? 7.818 -11.938 -4.908 1.00 85.50 88 VAL A CA 1
ATOM 707 C C . VAL A 1 88 ? 7.774 -10.868 -6.004 1.00 85.50 88 VAL A C 1
ATOM 709 O O . VAL A 1 88 ? 6.990 -10.987 -6.953 1.00 85.50 88 VAL A O 1
ATOM 712 N N . PRO A 1 89 ? 8.645 -9.846 -5.954 1.00 81.81 89 PRO A N 1
ATOM 713 C CA . PRO A 1 89 ? 8.572 -8.719 -6.863 1.00 81.81 89 PRO A CA 1
ATOM 714 C C . PRO A 1 89 ? 8.905 -9.166 -8.283 1.00 81.81 89 PRO A C 1
ATOM 716 O O . PRO A 1 89 ? 9.829 -9.947 -8.549 1.00 81.81 89 PRO A O 1
ATOM 719 N N . SER A 1 90 ? 8.155 -8.614 -9.226 1.00 79.38 90 SER A N 1
ATOM 720 C CA . SER A 1 90 ? 8.340 -8.853 -10.648 1.00 79.38 90 SER A CA 1
ATOM 721 C C . SER A 1 90 ? 8.544 -7.544 -11.396 1.00 79.38 90 SER A C 1
ATOM 723 O O . SER A 1 90 ? 8.132 -6.458 -10.972 1.00 79.38 90 SER A O 1
ATOM 725 N N . ARG A 1 91 ? 9.215 -7.664 -12.542 1.00 81.50 91 ARG A N 1
ATOM 726 C CA . ARG A 1 91 ? 9.369 -6.555 -13.478 1.00 81.50 91 ARG A CA 1
ATOM 727 C C . ARG A 1 91 ? 7.994 -6.176 -14.024 1.00 81.50 91 ARG A C 1
ATOM 729 O O . ARG A 1 91 ? 7.214 -7.081 -14.325 1.00 81.50 91 ARG A O 1
ATOM 736 N N . PRO A 1 92 ? 7.719 -4.880 -14.221 1.00 83.69 92 PRO A N 1
ATOM 737 C CA . PRO A 1 92 ? 6.474 -4.486 -14.843 1.00 83.69 92 PRO A CA 1
ATOM 738 C C . PRO A 1 92 ? 6.431 -4.924 -16.308 1.00 83.69 92 PRO A C 1
ATOM 740 O O . PRO A 1 92 ? 7.461 -5.133 -16.969 1.00 83.69 92 PRO A O 1
ATOM 743 N N . GLU A 1 93 ? 5.210 -5.027 -16.819 1.00 84.56 93 GLU A N 1
ATOM 744 C CA . GLU A 1 93 ? 4.948 -5.252 -18.233 1.00 84.56 93 GLU A CA 1
ATOM 745 C C . GLU A 1 93 ? 5.449 -4.070 -19.079 1.00 84.56 93 GLU A C 1
ATOM 747 O O . GLU A 1 93 ? 5.667 -2.958 -18.596 1.00 84.56 93 GLU A O 1
ATOM 752 N N . ARG A 1 94 ? 5.645 -4.305 -20.381 1.00 83.62 94 ARG A N 1
ATOM 753 C CA . ARG A 1 94 ? 6.058 -3.254 -21.335 1.00 83.62 94 ARG A CA 1
ATOM 754 C C . ARG A 1 94 ? 4.897 -2.384 -21.819 1.00 83.62 94 ARG A C 1
ATOM 756 O O . ARG A 1 94 ? 5.055 -1.616 -22.760 1.00 83.62 94 ARG A O 1
ATOM 763 N N . TYR A 1 95 ? 3.739 -2.529 -21.199 1.00 86.56 95 TYR A N 1
ATOM 764 C CA . TYR A 1 95 ? 2.551 -1.746 -21.464 1.00 86.56 95 TYR A CA 1
ATOM 765 C C . TYR A 1 95 ? 1.899 -1.380 -20.138 1.00 86.56 95 TYR A C 1
ATOM 767 O O . TYR A 1 95 ? 2.130 -2.024 -19.116 1.00 86.56 95 TYR A O 1
ATOM 775 N N . ILE A 1 96 ? 1.074 -0.345 -20.170 1.00 91.88 96 ILE A N 1
ATOM 776 C CA . ILE A 1 96 ? 0.196 0.032 -19.065 1.00 91.88 96 ILE A CA 1
ATOM 777 C C . ILE A 1 96 ? -1.244 0.022 -19.558 1.00 91.88 96 ILE A C 1
ATOM 779 O O . ILE A 1 96 ? -1.494 0.068 -20.760 1.00 91.88 96 ILE A O 1
ATOM 783 N N . THR A 1 97 ? -2.189 -0.042 -18.628 1.00 92.69 97 THR A N 1
ATOM 784 C CA . THR A 1 97 ? -3.607 0.154 -18.937 1.00 92.69 97 THR A CA 1
ATOM 785 C C . THR A 1 97 ? -4.048 1.481 -18.343 1.00 92.69 97 THR A C 1
ATOM 787 O O . THR A 1 97 ? -3.836 1.710 -17.152 1.00 92.69 97 THR A O 1
ATOM 790 N N . VAL A 1 98 ? -4.631 2.348 -19.166 1.00 93.25 98 VAL A N 1
ATOM 791 C CA . VAL A 1 98 ? -5.164 3.656 -18.770 1.00 93.25 98 VAL A CA 1
ATOM 792 C C . VAL A 1 98 ? -6.594 3.740 -19.277 1.00 93.25 98 VAL A C 1
ATOM 794 O O . VAL A 1 98 ? -6.829 3.516 -20.457 1.00 93.25 98 VAL A O 1
ATOM 797 N N . ASP A 1 99 ? -7.553 3.985 -18.383 1.00 90.38 99 ASP A N 1
ATOM 798 C CA . ASP A 1 99 ? -8.986 4.057 -18.717 1.00 90.38 99 ASP A CA 1
ATOM 799 C C . ASP A 1 99 ? -9.512 2.835 -19.507 1.00 90.38 99 ASP A C 1
ATOM 801 O O . ASP A 1 99 ? -10.389 2.939 -20.361 1.00 90.38 99 ASP A O 1
ATOM 805 N N . GLY A 1 100 ? -8.964 1.648 -19.218 1.00 90.62 100 GLY A N 1
ATOM 806 C CA . GLY A 1 100 ? -9.307 0.391 -19.896 1.00 90.62 100 GLY A CA 1
ATOM 807 C C . GLY A 1 100 ? -8.595 0.160 -21.235 1.00 90.62 100 GLY A C 1
ATOM 808 O O . GLY A 1 100 ? -8.741 -0.913 -21.817 1.00 90.62 100 GLY A O 1
ATOM 809 N N . GLU A 1 101 ? -7.791 1.114 -21.707 1.00 92.56 101 GLU A N 1
ATOM 810 C CA . GLU A 1 101 ? -7.012 1.002 -22.938 1.00 92.56 101 GLU A CA 1
ATOM 811 C C . GLU A 1 101 ? -5.565 0.586 -22.650 1.00 92.56 101 GLU A C 1
ATOM 813 O O . GLU A 1 101 ? -4.884 1.150 -21.790 1.00 92.56 101 GLU A O 1
ATOM 818 N N . ARG A 1 102 ? -5.074 -0.406 -23.400 1.00 93.81 102 ARG A N 1
ATOM 819 C CA . ARG A 1 102 ? -3.673 -0.825 -23.354 1.00 93.81 102 ARG A CA 1
ATOM 820 C C . ARG A 1 102 ? -2.803 0.152 -24.143 1.00 93.81 102 ARG A C 1
ATOM 822 O O . ARG A 1 102 ? -2.976 0.308 -25.346 1.00 93.81 102 ARG A O 1
ATOM 829 N N . ILE A 1 103 ? -1.790 0.696 -23.480 1.00 88.25 103 ILE A N 1
ATOM 830 C CA . ILE A 1 103 ? -0.785 1.583 -24.061 1.00 88.25 103 ILE A CA 1
ATOM 831 C C . ILE A 1 103 ? 0.574 0.889 -23.985 1.00 88.25 103 ILE A C 1
ATOM 833 O O . ILE A 1 103 ? 1.147 0.747 -22.902 1.00 88.25 103 ILE A O 1
ATOM 837 N N . ASP A 1 104 ? 1.103 0.463 -25.133 1.00 88.38 104 ASP A N 1
ATOM 838 C CA . ASP A 1 104 ? 2.467 -0.062 -25.218 1.00 88.38 104 ASP A CA 1
ATOM 839 C C . ASP A 1 104 ? 3.480 1.078 -24.994 1.00 88.38 104 ASP A C 1
ATOM 841 O O . ASP A 1 104 ? 3.403 2.145 -25.609 1.00 88.38 104 ASP A O 1
ATOM 845 N N . LEU A 1 105 ? 4.435 0.869 -24.086 1.00 84.31 105 LEU A N 1
ATOM 846 C CA . LEU A 1 105 ? 5.421 1.881 -23.720 1.00 84.31 105 LEU A CA 1
ATOM 847 C C . LEU A 1 105 ? 6.565 1.918 -24.738 1.00 84.31 105 LEU A C 1
ATOM 849 O O . LEU A 1 105 ? 7.073 0.883 -25.175 1.00 84.31 105 LEU A O 1
ATOM 853 N N . SER A 1 106 ? 7.040 3.125 -25.059 1.00 84.88 106 SER A N 1
ATOM 854 C CA . SER A 1 106 ? 8.336 3.281 -25.725 1.00 84.88 106 SER A CA 1
ATOM 855 C C . SER A 1 106 ? 9.462 2.757 -24.825 1.00 84.88 106 SER A C 1
ATOM 857 O O . SER A 1 106 ? 9.290 2.636 -23.611 1.00 84.88 106 SER A O 1
ATOM 859 N N . LYS A 1 107 ? 10.642 2.491 -25.402 1.00 80.00 107 LYS A N 1
ATOM 860 C CA . LYS A 1 107 ? 11.847 2.099 -24.646 1.00 80.00 107 LYS A CA 1
ATOM 861 C C . LYS A 1 107 ? 12.094 3.028 -23.451 1.00 80.00 107 LYS A C 1
ATOM 863 O O . LYS A 1 107 ? 12.168 2.559 -22.323 1.00 80.00 107 LYS A O 1
ATOM 868 N N . GLU A 1 108 ? 12.151 4.330 -23.712 1.00 82.56 108 GLU A N 1
ATOM 869 C CA . GLU A 1 108 ? 12.416 5.350 -22.695 1.00 82.56 108 GLU A CA 1
ATOM 870 C C . GLU A 1 108 ? 11.325 5.379 -21.615 1.00 82.56 108 GLU A C 1
ATOM 872 O O . GLU A 1 108 ? 11.634 5.386 -20.426 1.00 82.56 108 GLU A O 1
ATOM 877 N N . LYS A 1 109 ? 10.042 5.308 -22.004 1.00 86.62 109 LYS A N 1
ATOM 878 C CA . LYS A 1 109 ? 8.943 5.263 -21.030 1.00 86.62 109 LYS A CA 1
ATOM 879 C C . LYS A 1 109 ? 8.957 3.988 -20.192 1.00 86.62 109 LYS A C 1
ATOM 881 O O . LYS A 1 109 ? 8.641 4.051 -19.010 1.00 86.62 109 LYS A O 1
ATOM 886 N N . TYR A 1 110 ? 9.315 2.844 -20.776 1.00 86.69 110 TYR A N 1
ATOM 887 C CA . TYR A 1 110 ? 9.454 1.593 -20.034 1.00 86.69 110 TYR A CA 1
ATOM 888 C C . TYR A 1 110 ? 10.610 1.653 -19.036 1.00 86.69 110 TYR A C 1
ATOM 890 O O . TYR A 1 110 ? 10.438 1.219 -17.902 1.00 86.69 110 TYR A O 1
ATOM 898 N N . GLU A 1 111 ? 11.765 2.194 -19.430 1.00 84.62 111 GLU A N 1
ATOM 899 C CA . GLU A 1 111 ? 12.909 2.359 -18.528 1.00 84.62 111 GLU A CA 1
ATOM 900 C C . GLU A 1 111 ? 12.550 3.283 -17.359 1.00 84.62 111 GLU A C 1
ATOM 902 O O . GLU A 1 111 ? 12.719 2.899 -16.205 1.00 84.62 111 GLU A O 1
ATOM 907 N N . GLN A 1 112 ? 11.935 4.438 -17.636 1.00 89.00 112 GLN A N 1
ATOM 908 C CA . GLN A 1 112 ? 11.446 5.345 -16.591 1.00 89.00 112 GLN A CA 1
ATOM 909 C C . GLN A 1 112 ? 10.429 4.666 -15.664 1.00 89.00 112 GLN A C 1
ATOM 911 O O . GLN A 1 112 ? 10.546 4.772 -14.445 1.00 89.00 112 GLN A O 1
ATOM 916 N N . TYR A 1 113 ? 9.454 3.949 -16.227 1.00 92.62 113 TYR A N 1
ATOM 917 C CA . TYR A 1 113 ? 8.426 3.244 -15.464 1.00 92.62 113 TYR A CA 1
ATOM 918 C C . TYR A 1 113 ? 9.014 2.153 -14.567 1.00 92.62 113 TYR A C 1
ATOM 920 O O . TYR A 1 113 ? 8.727 2.123 -13.375 1.00 92.62 113 TYR A O 1
ATOM 928 N N . ALA A 1 114 ? 9.848 1.271 -15.124 1.00 86.88 114 ALA A N 1
ATOM 929 C CA . ALA A 1 114 ? 10.433 0.151 -14.397 1.00 86.88 114 ALA A CA 1
ATOM 930 C C . ALA A 1 114 ? 11.382 0.616 -13.290 1.00 86.88 114 ALA A C 1
ATOM 932 O O . ALA A 1 114 ? 11.327 0.077 -12.185 1.00 86.88 114 ALA A O 1
ATOM 933 N N . THR A 1 115 ? 12.198 1.635 -13.567 1.00 86.38 115 THR A N 1
ATOM 934 C CA . THR A 1 115 ? 13.116 2.222 -12.588 1.00 86.38 115 THR A CA 1
ATOM 935 C C . THR A 1 115 ? 12.355 2.883 -11.446 1.00 86.38 115 THR A C 1
ATOM 937 O O . THR A 1 115 ? 12.537 2.489 -10.297 1.00 86.38 115 THR A O 1
ATOM 940 N N . LYS A 1 116 ? 11.452 3.828 -11.745 1.00 95.19 116 LYS A N 1
ATOM 941 C CA . LYS A 1 116 ? 10.700 4.559 -10.713 1.00 95.19 116 LYS A CA 1
ATOM 942 C C . LYS A 1 116 ? 9.823 3.636 -9.870 1.00 95.19 116 LYS A C 1
ATOM 944 O O . LYS A 1 116 ? 9.884 3.697 -8.646 1.00 95.19 116 LYS A O 1
ATOM 949 N N . ARG A 1 117 ? 9.067 2.738 -10.517 1.00 95.50 117 ARG A N 1
ATOM 950 C CA . ARG A 1 117 ? 8.214 1.766 -9.822 1.00 95.50 117 ARG A CA 1
ATOM 951 C C . ARG A 1 117 ? 9.046 0.888 -8.894 1.00 95.50 117 ARG A C 1
ATOM 953 O O . ARG A 1 117 ? 8.702 0.761 -7.728 1.00 95.50 117 ARG A O 1
ATOM 960 N N . GLY A 1 118 ? 10.125 0.287 -9.395 1.00 88.75 118 GLY A N 1
ATOM 961 C CA . GLY A 1 118 ? 10.941 -0.633 -8.602 1.00 88.75 118 GLY A CA 1
ATOM 962 C C . GLY A 1 118 ? 11.657 0.049 -7.433 1.00 88.75 118 GLY A C 1
ATOM 963 O O . GLY A 1 118 ? 11.685 -0.507 -6.338 1.00 88.75 118 GLY A O 1
ATOM 964 N N . GLN A 1 119 ? 12.184 1.260 -7.639 1.00 91.38 119 GLN A N 1
ATOM 965 C CA . GLN A 1 119 ? 12.856 2.022 -6.582 1.00 91.38 119 GLN A CA 1
ATOM 966 C C . GLN A 1 119 ? 11.879 2.452 -5.486 1.00 91.38 119 GLN A C 1
ATOM 968 O O . GLN A 1 119 ? 12.180 2.263 -4.312 1.00 91.38 119 GLN A O 1
ATOM 973 N N . MET A 1 120 ? 10.689 2.930 -5.863 1.00 97.19 120 MET A N 1
ATOM 974 C CA . MET A 1 120 ? 9.635 3.283 -4.909 1.00 97.19 120 MET A CA 1
ATOM 975 C C . MET A 1 120 ? 9.194 2.068 -4.084 1.00 97.19 120 MET A C 1
ATOM 977 O O . MET A 1 120 ? 9.081 2.165 -2.868 1.00 97.19 120 MET A O 1
ATOM 981 N N . GLN A 1 121 ? 9.008 0.904 -4.719 1.00 96.69 121 GLN A N 1
ATOM 982 C CA . GLN A 1 121 ? 8.681 -0.334 -4.001 1.00 96.69 121 GLN A CA 1
ATOM 983 C C . GLN A 1 121 ? 9.762 -0.704 -2.984 1.00 96.69 121 GLN A C 1
ATOM 985 O O . GLN A 1 121 ? 9.445 -1.044 -1.848 1.00 96.69 121 GLN A O 1
ATOM 990 N N . PHE A 1 122 ? 11.031 -0.645 -3.394 1.00 90.81 122 PHE A N 1
ATOM 991 C CA . PHE A 1 122 ? 12.157 -1.006 -2.540 1.00 90.81 122 PHE A CA 1
ATOM 992 C C . PHE A 1 122 ? 12.295 -0.061 -1.339 1.00 90.81 122 PHE A C 1
ATOM 994 O O . PHE A 1 122 ? 12.471 -0.523 -0.215 1.00 90.81 122 PHE A O 1
ATOM 1001 N N . GLU A 1 123 ? 12.185 1.247 -1.571 1.00 94.75 123 GLU A N 1
ATOM 1002 C CA . GLU A 1 123 ? 12.272 2.272 -0.529 1.00 94.75 123 GLU A CA 1
ATOM 1003 C C . GLU A 1 123 ? 11.129 2.149 0.485 1.00 94.75 123 GLU A C 1
ATOM 1005 O O . GLU A 1 123 ? 11.383 2.032 1.683 1.00 94.75 123 GLU A O 1
ATOM 1010 N N . MET A 1 124 ? 9.881 2.076 0.009 1.00 98.38 124 MET A N 1
ATOM 1011 C CA . MET A 1 124 ? 8.710 1.945 0.880 1.00 98.38 124 MET A CA 1
ATOM 1012 C C . MET A 1 124 ? 8.761 0.662 1.711 1.00 98.38 124 MET A C 1
ATOM 1014 O O . MET A 1 124 ? 8.489 0.694 2.910 1.00 98.38 124 MET A O 1
ATOM 1018 N N . LEU A 1 125 ? 9.140 -0.471 1.105 1.00 97.75 125 LEU A N 1
ATOM 1019 C CA . LEU A 1 125 ? 9.313 -1.719 1.850 1.00 97.75 125 LEU A CA 1
ATOM 1020 C C . LEU A 1 125 ? 10.437 -1.603 2.879 1.00 97.75 125 LEU A C 1
ATOM 1022 O O . LEU A 1 125 ? 10.245 -2.039 4.007 1.00 97.75 125 LEU A O 1
ATOM 1026 N N . GLY A 1 126 ? 11.563 -0.973 2.534 1.00 94.62 126 GLY A N 1
ATOM 1027 C CA . GLY A 1 126 ? 12.649 -0.709 3.480 1.00 94.62 126 GLY A CA 1
ATOM 1028 C C . GLY A 1 126 ? 12.179 0.058 4.720 1.00 94.62 126 GLY A C 1
ATOM 1029 O O . GLY A 1 126 ? 12.523 -0.320 5.836 1.00 94.62 126 GLY A O 1
ATOM 1030 N N . ASN A 1 127 ? 11.326 1.069 4.540 1.00 96.19 127 ASN A N 1
ATOM 1031 C CA . ASN A 1 127 ? 10.742 1.834 5.646 1.00 96.19 127 ASN A CA 1
ATOM 1032 C C . ASN A 1 127 ? 9.723 1.008 6.455 1.00 96.19 127 ASN A C 1
ATOM 1034 O O . ASN A 1 127 ? 9.695 1.062 7.686 1.00 96.19 127 ASN A O 1
ATOM 1038 N N . ILE A 1 128 ? 8.881 0.230 5.768 1.00 97.62 128 ILE A N 1
ATOM 1039 C CA . ILE A 1 128 ? 7.792 -0.543 6.377 1.00 97.62 128 ILE A CA 1
ATOM 1040 C C . ILE A 1 128 ? 8.306 -1.702 7.234 1.00 97.62 128 ILE A C 1
ATOM 1042 O O . ILE A 1 128 ? 7.794 -1.900 8.335 1.00 97.62 128 ILE A O 1
ATOM 1046 N N . ILE A 1 129 ? 9.314 -2.455 6.783 1.00 96.25 129 ILE A N 1
ATOM 1047 C CA . ILE A 1 129 ? 9.814 -3.629 7.529 1.00 96.25 129 ILE A CA 1
ATOM 1048 C C . ILE A 1 129 ? 10.459 -3.247 8.868 1.00 96.25 129 ILE A C 1
ATOM 1050 O O . ILE A 1 129 ? 10.528 -4.055 9.803 1.00 96.25 129 ILE A O 1
ATOM 1054 N N . ASP A 1 130 ? 10.892 -1.992 8.984 1.00 93.62 130 ASP A N 1
ATOM 1055 C CA . ASP A 1 130 ? 11.422 -1.425 10.216 1.00 93.62 130 ASP A CA 1
ATOM 1056 C C . ASP A 1 130 ? 10.342 -0.880 11.160 1.00 93.62 130 ASP A C 1
ATOM 1058 O O . ASP A 1 130 ? 10.619 -0.637 12.340 1.00 93.62 130 ASP A O 1
ATOM 1062 N N . ASN A 1 131 ? 9.093 -0.778 10.698 1.00 92.69 131 ASN A N 1
ATOM 1063 C CA . ASN A 1 131 ? 7.975 -0.283 11.488 1.00 92.69 131 ASN A CA 1
ATOM 1064 C C . ASN A 1 131 ? 7.493 -1.336 12.518 1.00 92.69 131 ASN A C 1
ATOM 1066 O O . ASN A 1 131 ? 7.167 -2.470 12.148 1.00 92.69 131 ASN A O 1
ATOM 1070 N N . PRO A 1 132 ? 7.378 -0.990 13.818 1.00 90.38 132 PRO A N 1
ATOM 1071 C CA . PRO A 1 132 ? 6.890 -1.914 14.846 1.00 90.38 132 PRO A CA 1
ATOM 1072 C C . PRO A 1 132 ? 5.498 -2.494 14.562 1.00 90.38 132 PRO A C 1
ATOM 1074 O O . PRO A 1 132 ? 5.263 -3.668 14.847 1.00 90.38 132 PRO A O 1
ATOM 1077 N N . THR A 1 133 ? 4.604 -1.699 13.968 1.00 89.44 133 THR A N 1
ATOM 1078 C CA . THR A 1 133 ? 3.242 -2.116 13.607 1.00 89.44 133 THR A CA 1
ATOM 1079 C C . THR A 1 133 ? 3.289 -3.267 12.607 1.00 89.44 133 THR A C 1
ATOM 1081 O O . THR A 1 133 ? 2.674 -4.306 12.838 1.00 89.44 133 THR A O 1
ATOM 1084 N N . TYR A 1 134 ? 4.110 -3.139 11.560 1.00 95.44 134 TYR A N 1
ATOM 1085 C CA . TYR A 1 134 ? 4.333 -4.200 10.577 1.00 95.44 134 TYR A CA 1
ATOM 1086 C C . TYR A 1 134 ? 4.920 -5.458 11.223 1.00 95.44 134 TYR A C 1
ATOM 1088 O O . TYR A 1 134 ? 4.457 -6.569 10.986 1.00 95.44 134 TYR A O 1
ATOM 1096 N N . ARG A 1 135 ? 5.916 -5.310 12.103 1.00 94.75 135 ARG A N 1
ATOM 1097 C CA . ARG A 1 135 ? 6.562 -6.462 12.754 1.00 94.75 135 ARG A CA 1
ATOM 1098 C C . ARG A 1 135 ? 5.604 -7.269 13.633 1.00 94.75 135 ARG A C 1
ATOM 1100 O O . ARG A 1 135 ? 5.800 -8.474 13.763 1.00 94.75 135 ARG A O 1
ATOM 1107 N N . SER A 1 136 ? 4.586 -6.624 14.209 1.00 91.94 136 SER A N 1
ATOM 1108 C CA . SER A 1 136 ? 3.544 -7.289 15.007 1.00 91.94 136 SER A CA 1
ATOM 1109 C C . SER A 1 136 ? 2.418 -7.938 14.196 1.00 91.94 136 SER A C 1
ATOM 1111 O O . SER A 1 136 ? 1.614 -8.669 14.774 1.00 91.94 136 SER A O 1
ATOM 1113 N N . MET A 1 137 ? 2.341 -7.675 12.889 1.00 94.00 137 MET A N 1
ATOM 1114 C CA . MET A 1 137 ? 1.308 -8.232 12.016 1.00 94.00 137 MET A CA 1
ATOM 1115 C C . MET A 1 137 ? 1.487 -9.736 11.788 1.00 94.00 137 MET A C 1
ATOM 1117 O O . MET A 1 137 ? 2.595 -10.273 11.871 1.00 94.00 137 MET A O 1
ATOM 1121 N N . SER A 1 138 ? 0.381 -10.406 11.455 1.00 95.69 138 SER A N 1
ATOM 1122 C CA . SER A 1 138 ? 0.419 -11.781 10.960 1.00 95.69 138 SER A CA 1
ATOM 1123 C C . SER A 1 138 ? 1.114 -11.851 9.595 1.00 95.69 138 SER A C 1
ATOM 1125 O O . SER A 1 138 ? 1.127 -10.872 8.849 1.00 95.69 138 SER A O 1
ATOM 1127 N N . ASP A 1 139 ? 1.665 -13.010 9.226 1.00 96.44 139 ASP A N 1
ATOM 1128 C CA . ASP A 1 139 ? 2.348 -13.160 7.932 1.00 96.44 139 ASP A CA 1
ATOM 1129 C C . ASP A 1 139 ? 1.404 -12.921 6.736 1.00 96.44 139 ASP A C 1
ATOM 1131 O O . ASP A 1 139 ? 1.836 -12.436 5.691 1.00 96.44 139 ASP A O 1
ATOM 1135 N N . THR A 1 140 ? 0.103 -13.190 6.896 1.00 95.06 140 THR A N 1
ATOM 1136 C CA . THR A 1 140 ? -0.926 -12.875 5.891 1.00 95.06 140 THR A CA 1
ATOM 1137 C C . THR A 1 140 ? -1.166 -11.373 5.754 1.00 95.06 140 THR A C 1
ATOM 1139 O O . THR A 1 140 ? -1.260 -10.875 4.633 1.00 95.06 140 THR A O 1
ATOM 1142 N N . ASP A 1 141 ? -1.197 -10.629 6.862 1.00 96.12 141 ASP A N 1
ATOM 1143 C CA . ASP A 1 141 ? -1.354 -9.168 6.817 1.00 96.12 141 ASP A CA 1
ATOM 1144 C C . ASP A 1 141 ? -0.091 -8.504 6.256 1.00 96.12 141 ASP A C 1
ATOM 1146 O O . ASP A 1 141 ? -0.170 -7.543 5.492 1.00 96.12 141 ASP A O 1
ATOM 1150 N N . LYS A 1 142 ? 1.089 -9.053 6.563 1.00 98.12 142 LYS A N 1
ATOM 1151 C CA . LYS A 1 142 ? 2.355 -8.619 5.961 1.00 98.12 142 LYS A CA 1
ATOM 1152 C C . LYS A 1 142 ? 2.370 -8.834 4.447 1.00 98.12 142 LYS A C 1
ATOM 1154 O O . LYS A 1 142 ? 2.770 -7.929 3.717 1.00 98.12 142 LYS A O 1
ATOM 1159 N N . ALA A 1 143 ? 1.883 -9.978 3.958 1.00 97.25 143 ALA A N 1
ATOM 1160 C CA . ALA A 1 143 ? 1.718 -10.216 2.522 1.00 97.25 143 ALA A CA 1
ATOM 1161 C C . ALA A 1 143 ? 0.781 -9.177 1.878 1.00 97.25 143 ALA A C 1
ATOM 1163 O O . ALA A 1 143 ? 1.110 -8.607 0.837 1.00 97.25 143 ALA A O 1
ATOM 1164 N N . PHE A 1 144 ? -0.333 -8.852 2.542 1.00 97.44 144 PHE A N 1
ATOM 1165 C CA . PHE A 1 144 ? -1.253 -7.803 2.100 1.00 97.44 144 PHE A CA 1
ATOM 1166 C C . PHE A 1 144 ? -0.606 -6.406 2.064 1.00 97.44 144 PHE A C 1
ATOM 1168 O O . PHE A 1 144 ? -0.855 -5.625 1.141 1.00 97.44 144 PHE A O 1
ATOM 1175 N N . VAL A 1 145 ? 0.246 -6.077 3.040 1.00 98.50 145 VAL A N 1
ATOM 1176 C CA . VAL A 1 145 ? 1.028 -4.831 3.045 1.00 98.50 145 VAL A CA 1
ATOM 1177 C C . VAL A 1 145 ? 1.986 -4.784 1.854 1.00 98.50 145 VAL A C 1
ATOM 1179 O O . VAL A 1 145 ? 2.028 -3.769 1.159 1.00 98.50 145 VAL A O 1
ATOM 1182 N N . ILE A 1 146 ? 2.711 -5.873 1.575 1.00 98.25 146 ILE A N 1
ATOM 1183 C CA . ILE A 1 146 ? 3.637 -5.956 0.435 1.00 98.25 146 ILE A CA 1
ATOM 1184 C C . ILE A 1 146 ? 2.892 -5.735 -0.890 1.00 98.25 146 ILE A C 1
ATOM 1186 O O . ILE A 1 146 ? 3.314 -4.906 -1.700 1.00 98.25 146 ILE A O 1
ATOM 1190 N N . ASP A 1 147 ? 1.756 -6.408 -1.089 1.00 97.25 147 ASP A N 1
ATOM 1191 C CA . ASP A 1 147 ? 0.919 -6.225 -2.283 1.00 97.25 147 ASP A CA 1
ATOM 1192 C C . ASP A 1 147 ? 0.398 -4.781 -2.401 1.00 97.25 147 ASP A C 1
ATOM 1194 O O . ASP A 1 147 ? 0.457 -4.166 -3.468 1.00 97.25 147 ASP A O 1
ATOM 1198 N N . SER A 1 148 ? 0.001 -4.177 -1.276 1.00 98.44 148 SER A N 1
ATOM 1199 C CA . SER A 1 148 ? -0.437 -2.778 -1.230 1.00 98.44 148 SER A CA 1
ATOM 1200 C C . SER A 1 148 ? 0.676 -1.804 -1.638 1.00 98.44 148 SER A C 1
ATOM 1202 O O . SER A 1 148 ? 0.415 -0.852 -2.375 1.00 98.44 148 SER A O 1
ATOM 1204 N N . VAL A 1 149 ? 1.927 -2.040 -1.223 1.00 98.69 149 VAL A N 1
ATOM 1205 C CA . VAL A 1 149 ? 3.083 -1.245 -1.678 1.00 98.69 149 VAL A CA 1
ATOM 1206 C C . VAL A 1 149 ? 3.284 -1.396 -3.183 1.00 98.69 149 VAL A C 1
ATOM 1208 O O . VAL A 1 149 ? 3.534 -0.410 -3.883 1.00 98.69 149 VAL A O 1
ATOM 1211 N N . TYR A 1 150 ? 3.143 -2.614 -3.711 1.00 97.94 150 TYR A N 1
ATOM 1212 C CA . TYR A 1 150 ? 3.272 -2.855 -5.144 1.00 97.94 150 TYR A CA 1
ATOM 1213 C C . TYR A 1 150 ? 2.200 -2.133 -5.952 1.00 97.94 150 TYR A C 1
ATOM 1215 O O . TYR A 1 150 ? 2.548 -1.515 -6.962 1.00 97.94 150 TYR A O 1
ATOM 1223 N N . GLU A 1 151 ? 0.942 -2.162 -5.507 1.00 97.88 151 GLU A N 1
ATOM 1224 C CA . GLU A 1 151 ? -0.155 -1.428 -6.141 1.00 97.88 151 GLU A CA 1
ATOM 1225 C C . GLU A 1 151 ? 0.067 0.089 -6.063 1.00 97.88 151 GLU A C 1
ATOM 1227 O O . GLU A 1 151 ? -0.067 0.780 -7.078 1.00 97.88 151 GLU A O 1
ATOM 1232 N N . TYR A 1 152 ? 0.447 0.612 -4.891 1.00 98.56 152 TYR A N 1
ATOM 1233 C CA . TYR A 1 152 ? 0.698 2.041 -4.700 1.00 98.56 152 TYR A CA 1
ATOM 1234 C C . TYR A 1 152 ? 1.787 2.550 -5.641 1.00 98.56 152 TYR A C 1
ATOM 1236 O O . TYR A 1 152 ? 1.567 3.510 -6.384 1.00 98.56 152 TYR A O 1
ATOM 1244 N N . ALA A 1 153 ? 2.943 1.882 -5.659 1.00 98.31 153 ALA A N 1
ATOM 1245 C CA . ALA A 1 153 ? 4.062 2.277 -6.502 1.00 98.31 153 ALA A CA 1
ATOM 1246 C C . ALA A 1 153 ? 3.730 2.166 -7.995 1.00 98.31 153 ALA A C 1
ATOM 1248 O O . ALA A 1 153 ? 4.123 3.017 -8.797 1.00 98.31 153 ALA A O 1
ATOM 1249 N N . ASP A 1 154 ? 2.971 1.138 -8.376 1.00 97.50 154 ASP A N 1
ATOM 1250 C CA . ASP A 1 154 ? 2.519 0.936 -9.745 1.00 97.50 154 ASP A CA 1
ATOM 1251 C C . ASP A 1 154 ? 1.599 2.063 -10.229 1.00 97.50 154 ASP A C 1
ATOM 1253 O O . ASP A 1 154 ? 1.877 2.695 -11.252 1.00 97.50 154 ASP A O 1
ATOM 1257 N N . LYS A 1 155 ? 0.529 2.346 -9.478 1.00 98.12 155 LYS A N 1
ATOM 1258 C CA . LYS A 1 155 ? -0.457 3.380 -9.816 1.00 98.12 155 LYS A CA 1
ATOM 1259 C C . LYS A 1 155 ? 0.137 4.783 -9.758 1.00 98.12 155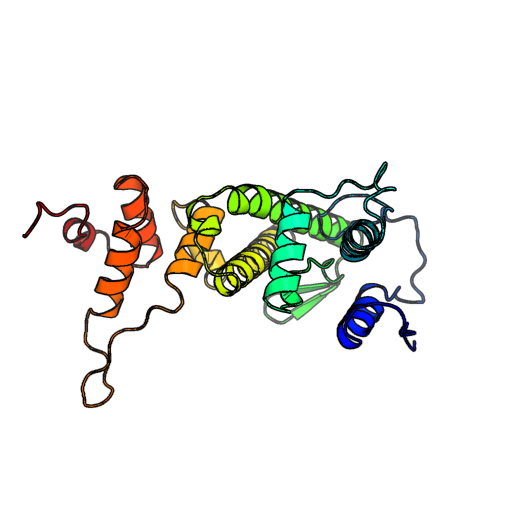 LYS A C 1
ATOM 1261 O O . LYS A 1 155 ? -0.109 5.580 -10.665 1.00 98.12 155 LYS A O 1
ATOM 1266 N N . THR A 1 156 ? 0.962 5.063 -8.750 1.00 98.12 156 THR A N 1
ATOM 1267 C CA . THR A 1 156 ? 1.669 6.344 -8.617 1.00 98.12 156 THR A CA 1
ATOM 1268 C C . THR A 1 156 ? 2.578 6.572 -9.816 1.00 98.12 156 THR A C 1
ATOM 1270 O O . THR A 1 156 ? 2.416 7.563 -10.528 1.00 98.12 156 THR A O 1
ATOM 1273 N N . THR A 1 157 ? 3.433 5.603 -10.154 1.00 97.31 157 THR A N 1
ATOM 1274 C CA . THR A 1 157 ? 4.333 5.752 -11.305 1.00 97.31 157 THR A CA 1
ATOM 1275 C C . THR A 1 157 ? 3.560 5.847 -12.624 1.00 97.31 157 THR A C 1
ATOM 1277 O O . THR A 1 157 ? 3.903 6.670 -13.471 1.00 97.31 157 THR A O 1
ATOM 1280 N N . LYS A 1 158 ? 2.481 5.067 -12.806 1.00 96.88 158 LYS A N 1
ATOM 1281 C CA . LYS A 1 158 ? 1.587 5.188 -13.974 1.00 96.88 158 LYS A CA 1
ATOM 1282 C C . LYS A 1 158 ? 1.030 6.603 -14.117 1.00 96.88 158 LYS A C 1
ATOM 1284 O O . LYS A 1 158 ? 1.000 7.115 -15.239 1.00 96.88 158 LYS A O 1
ATOM 1289 N N . SER A 1 159 ? 0.623 7.231 -13.014 1.00 97.12 159 SER A N 1
ATOM 1290 C CA . SER A 1 159 ? 0.095 8.600 -13.017 1.00 97.12 159 SER A CA 1
ATOM 1291 C C . SER A 1 159 ? 1.137 9.653 -13.407 1.00 97.12 159 SER A C 1
ATOM 1293 O O . SER A 1 159 ? 0.794 10.648 -14.036 1.00 97.12 159 SER A O 1
ATOM 1295 N N . GLU A 1 160 ? 2.419 9.416 -13.119 1.00 95.56 160 GLU A N 1
ATOM 1296 C CA . GLU A 1 160 ? 3.499 10.344 -13.477 1.00 95.56 160 GLU A CA 1
ATOM 1297 C C . GLU A 1 160 ? 3.888 10.291 -14.962 1.00 95.56 160 GLU A C 1
ATOM 1299 O O . GLU A 1 160 ? 4.344 11.287 -15.523 1.00 95.56 160 GLU A O 1
ATOM 1304 N N . ILE A 1 161 ? 3.764 9.125 -15.604 1.00 92.19 161 ILE A N 1
ATOM 1305 C CA . ILE A 1 161 ? 4.300 8.883 -16.961 1.00 92.19 161 ILE A CA 1
ATOM 1306 C C . ILE A 1 161 ? 3.225 8.865 -18.061 1.00 92.19 161 ILE A C 1
ATOM 1308 O O . ILE A 1 161 ? 3.529 8.697 -19.256 1.00 92.19 161 ILE A O 1
ATOM 1312 N N . SER A 1 162 ? 1.958 8.974 -17.666 1.00 93.94 162 SER A N 1
ATOM 1313 C CA . SER A 1 162 ? 0.793 8.856 -18.541 1.00 93.94 162 SER A CA 1
ATOM 1314 C C . SER A 1 162 ? -0.351 9.761 -18.078 1.00 93.94 162 SER A C 1
ATOM 1316 O O . SER A 1 162 ? -0.206 10.526 -17.134 1.00 93.94 162 SER A O 1
ATOM 1318 N N . SER A 1 163 ? -1.499 9.682 -18.749 1.00 94.56 163 SER A N 1
ATOM 1319 C CA . SER A 1 163 ? -2.725 10.373 -18.339 1.00 94.56 163 SER A CA 1
ATOM 1320 C C . SER A 1 163 ? -3.507 9.646 -17.238 1.00 94.56 163 SER A C 1
ATOM 1322 O O . SER A 1 163 ? -4.601 10.094 -16.893 1.00 94.56 163 SER A O 1
ATOM 1324 N N . TYR A 1 164 ? -2.982 8.534 -16.709 1.00 96.62 164 TYR A N 1
ATOM 1325 C CA . TYR A 1 164 ? -3.620 7.769 -15.641 1.00 96.62 164 TYR A CA 1
ATOM 1326 C C . TYR A 1 164 ? -3.931 8.656 -14.436 1.00 96.62 164 TYR A C 1
ATOM 1328 O O . TYR A 1 164 ? -3.063 9.350 -13.909 1.00 96.62 164 TYR A O 1
ATOM 1336 N N . ARG A 1 165 ? -5.179 8.604 -13.975 1.00 96.81 165 ARG A N 1
ATOM 1337 C CA . ARG A 1 165 ? -5.610 9.287 -12.756 1.00 96.81 165 ARG A CA 1
ATOM 1338 C C . ARG A 1 165 ? -5.650 8.284 -11.621 1.00 96.81 165 ARG A C 1
ATOM 1340 O O . ARG A 1 165 ? -6.224 7.211 -11.776 1.00 96.81 165 ARG A O 1
ATOM 1347 N N . LEU A 1 166 ? -5.081 8.664 -10.478 1.00 97.19 166 LEU A N 1
ATOM 1348 C CA . LEU A 1 166 ? -5.173 7.847 -9.275 1.00 97.19 166 LEU A CA 1
ATOM 1349 C C . LEU A 1 166 ? -6.638 7.579 -8.927 1.00 97.19 166 LEU A C 1
ATOM 1351 O O . LEU A 1 166 ? -7.491 8.472 -8.978 1.00 97.19 166 LEU A O 1
ATOM 1355 N N . ASP A 1 167 ? -6.902 6.340 -8.544 1.00 95.19 167 ASP A N 1
ATOM 1356 C CA . ASP A 1 167 ? -8.213 5.821 -8.202 1.00 95.19 167 ASP A CA 1
ATOM 1357 C C . ASP A 1 167 ? -8.143 4.941 -6.945 1.00 95.19 167 ASP A C 1
ATOM 1359 O O . ASP A 1 167 ? -7.069 4.683 -6.390 1.00 95.19 167 ASP A O 1
ATOM 1363 N N . GLY A 1 168 ? -9.315 4.506 -6.477 1.00 95.19 168 GLY A N 1
ATOM 1364 C CA . GLY A 1 168 ? -9.438 3.629 -5.316 1.00 95.19 168 GLY A CA 1
ATOM 1365 C C . GLY A 1 168 ? -8.736 4.176 -4.071 1.00 95.19 168 GLY A C 1
ATOM 1366 O O . GLY A 1 168 ? -8.712 5.382 -3.827 1.00 95.19 168 GLY A O 1
ATOM 1367 N N . TRP A 1 169 ? -8.157 3.268 -3.287 1.00 96.38 169 TRP A N 1
ATOM 1368 C CA . TRP A 1 169 ? -7.479 3.619 -2.042 1.00 96.38 169 TRP A CA 1
ATOM 1369 C C . TRP A 1 169 ? -6.171 4.388 -2.274 1.00 96.38 169 TRP A C 1
ATOM 1371 O O . TRP A 1 169 ? -5.816 5.210 -1.440 1.00 96.38 169 TRP A O 1
ATOM 1381 N N . VAL A 1 170 ? -5.485 4.189 -3.408 1.00 98.00 170 VAL A N 1
ATOM 1382 C CA . VAL A 1 170 ? -4.242 4.915 -3.729 1.00 98.00 170 VAL A CA 1
ATOM 1383 C C . VAL A 1 170 ? -4.514 6.409 -3.890 1.00 98.00 170 VAL A C 1
ATOM 1385 O O . VAL A 1 170 ? -3.734 7.231 -3.415 1.00 98.00 170 VAL A O 1
ATOM 1388 N N . LYS A 1 171 ? -5.655 6.780 -4.490 1.00 97.19 171 LYS A N 1
ATOM 1389 C CA . LYS A 1 171 ? -6.098 8.180 -4.522 1.00 97.19 171 LYS A CA 1
ATOM 1390 C C . LYS A 1 171 ? -6.308 8.733 -3.113 1.00 97.19 171 LYS A C 1
ATOM 1392 O O . LYS A 1 171 ? -5.855 9.837 -2.836 1.00 97.19 171 LYS A O 1
ATOM 1397 N N . THR A 1 172 ? -6.990 7.984 -2.248 1.00 95.12 172 THR A N 1
ATOM 1398 C CA . THR A 1 172 ? -7.245 8.406 -0.864 1.00 95.12 172 THR A CA 1
ATOM 1399 C C . THR A 1 172 ? -5.942 8.558 -0.082 1.00 95.12 172 THR A C 1
ATOM 1401 O O . THR A 1 172 ? -5.763 9.572 0.581 1.00 95.12 172 THR A O 1
ATOM 1404 N N . ALA A 1 173 ? -5.008 7.613 -0.217 1.00 96.44 173 ALA A N 1
ATOM 1405 C CA . ALA A 1 173 ? -3.684 7.678 0.395 1.00 96.44 173 ALA A CA 1
ATOM 1406 C C . ALA A 1 173 ? -2.919 8.935 -0.045 1.00 96.44 173 ALA A C 1
ATOM 1408 O O . ALA A 1 173 ? -2.459 9.701 0.797 1.00 96.44 173 ALA A O 1
ATOM 1409 N N . ALA A 1 174 ? -2.876 9.205 -1.354 1.00 95.50 174 ALA A N 1
ATOM 1410 C CA . ALA A 1 174 ? -2.197 10.371 -1.924 1.00 95.50 174 ALA A CA 1
ATOM 1411 C C . ALA A 1 174 ? -2.832 11.725 -1.542 1.00 95.50 174 ALA A C 1
ATOM 1413 O O . ALA A 1 174 ? -2.202 12.765 -1.714 1.00 95.50 174 ALA A O 1
ATOM 1414 N N . GLN A 1 175 ? -4.084 11.726 -1.075 1.00 94.38 175 GLN A N 1
ATOM 1415 C CA . GLN A 1 175 ? -4.806 12.918 -0.612 1.00 94.38 175 GLN A CA 1
ATOM 1416 C C . GLN A 1 175 ? -4.844 13.040 0.918 1.00 94.38 175 GLN A C 1
ATOM 1418 O O . GLN A 1 175 ? -5.389 14.018 1.424 1.00 94.38 175 GLN A O 1
ATOM 1423 N N . SER A 1 176 ? -4.312 12.054 1.642 1.00 93.62 176 SER A N 1
ATOM 1424 C CA . SER A 1 176 ? -4.280 12.045 3.104 1.00 93.62 176 SER A CA 1
ATOM 1425 C C . SER A 1 176 ? -3.053 12.780 3.652 1.00 93.62 176 SER A C 1
ATOM 1427 O O . SER A 1 176 ? -2.041 12.908 2.969 1.00 93.62 176 SER A O 1
ATOM 1429 N N . ASP A 1 177 ? -3.118 13.197 4.918 1.00 93.00 177 ASP A N 1
ATOM 1430 C CA . ASP A 1 177 ? -1.983 13.798 5.641 1.00 93.00 177 ASP A CA 1
ATOM 1431 C C . ASP A 1 177 ? -0.996 12.759 6.218 1.00 93.00 177 ASP A C 1
ATOM 1433 O O . ASP A 1 177 ? -0.084 13.108 6.987 1.00 93.00 177 ASP A O 1
ATOM 1437 N N . LEU A 1 178 ? -1.207 11.477 5.905 1.00 93.50 178 LEU A N 1
ATOM 1438 C CA . LEU A 1 178 ? -0.335 10.364 6.273 1.00 93.50 178 LEU A CA 1
ATOM 1439 C C . LEU A 1 178 ? 0.751 10.166 5.216 1.00 93.50 178 LEU A C 1
ATOM 1441 O O . LEU A 1 178 ? 0.549 10.447 4.034 1.00 93.50 178 LEU A O 1
ATOM 1445 N N . SER A 1 179 ? 1.890 9.609 5.635 1.00 95.00 179 SER A N 1
ATOM 1446 C CA . SER A 1 179 ? 2.804 9.016 4.663 1.00 95.00 179 SER A CA 1
ATOM 1447 C C . SER A 1 179 ? 2.104 7.844 3.951 1.00 95.00 179 SER A C 1
ATOM 1449 O O . SER A 1 179 ? 1.235 7.192 4.548 1.00 95.00 179 SER A O 1
ATOM 1451 N N . PRO A 1 180 ? 2.446 7.541 2.687 1.00 96.69 180 PRO A N 1
ATOM 1452 C CA . PRO A 1 180 ? 1.915 6.366 2.002 1.00 96.69 180 PRO A CA 1
ATOM 1453 C C . PRO A 1 180 ? 2.131 5.065 2.786 1.00 96.69 180 PRO A C 1
ATOM 1455 O O . PRO A 1 180 ? 1.245 4.214 2.821 1.00 96.69 180 PRO A O 1
ATOM 1458 N N . GLU A 1 181 ? 3.279 4.926 3.449 1.00 96.81 181 GLU A N 1
ATOM 1459 C CA . GLU A 1 181 ? 3.621 3.786 4.295 1.00 96.81 181 GLU A CA 1
ATOM 1460 C C . GLU A 1 181 ? 2.690 3.669 5.508 1.00 96.81 181 GLU A C 1
ATOM 1462 O O . GLU A 1 181 ? 2.121 2.601 5.739 1.00 96.81 181 GLU A O 1
ATOM 1467 N N . ASP A 1 182 ? 2.466 4.766 6.239 1.00 95.19 182 ASP A N 1
ATOM 1468 C CA . ASP A 1 182 ? 1.545 4.790 7.382 1.00 95.19 182 ASP A CA 1
ATOM 1469 C C . ASP A 1 182 ? 0.106 4.498 6.942 1.00 95.19 182 ASP A C 1
ATOM 1471 O O . ASP A 1 182 ? -0.604 3.726 7.591 1.00 95.19 182 ASP A O 1
ATOM 1475 N N . TYR A 1 183 ? -0.324 5.059 5.806 1.00 96.88 183 TYR A N 1
ATOM 1476 C CA . TYR A 1 183 ? -1.644 4.777 5.245 1.00 96.88 183 TYR A CA 1
ATOM 1477 C C . TYR A 1 183 ? -1.803 3.292 4.904 1.00 96.88 183 TYR A C 1
ATOM 1479 O O . TYR A 1 183 ? -2.836 2.697 5.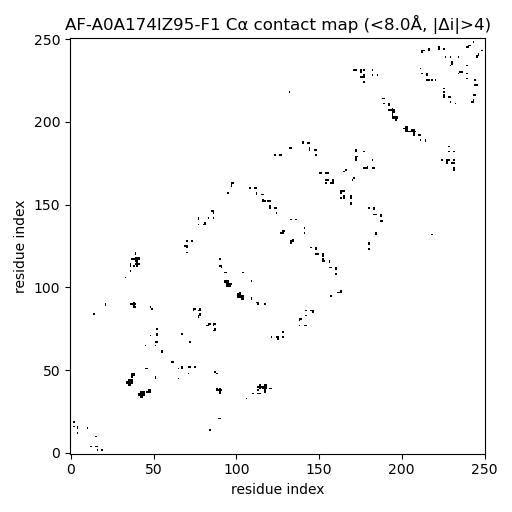213 1.00 96.88 183 TYR A O 1
ATOM 1487 N N . ILE A 1 184 ? -0.798 2.671 4.276 1.00 97.88 184 ILE A N 1
ATOM 1488 C CA . ILE A 1 184 ? -0.827 1.244 3.926 1.00 97.88 184 ILE A CA 1
ATOM 1489 C C . ILE A 1 184 ? -0.915 0.373 5.183 1.00 97.88 184 ILE A C 1
ATOM 1491 O O . ILE A 1 184 ? -1.723 -0.557 5.219 1.00 97.88 184 ILE A O 1
ATOM 1495 N N . LEU A 1 185 ? -0.140 0.685 6.225 1.00 95.69 185 LEU A N 1
ATOM 1496 C CA . LEU A 1 185 ? -0.190 -0.044 7.494 1.00 95.69 185 LEU A CA 1
ATOM 1497 C C . LEU A 1 185 ? -1.551 0.099 8.180 1.00 95.69 185 LEU A C 1
ATOM 1499 O O . LEU A 1 185 ? -2.124 -0.889 8.641 1.00 95.69 185 LEU A O 1
ATOM 1503 N N . PHE A 1 186 ? -2.110 1.308 8.192 1.00 95.06 186 PHE A N 1
ATOM 1504 C CA . PHE A 1 186 ? -3.454 1.557 8.704 1.00 95.06 186 PHE A CA 1
ATOM 1505 C C . PHE A 1 186 ? -4.531 0.819 7.908 1.00 95.06 186 PHE A C 1
ATOM 1507 O O . PHE A 1 186 ? -5.434 0.209 8.488 1.00 95.06 186 PHE A O 1
ATOM 1514 N N . ARG A 1 187 ? -4.423 0.822 6.577 1.00 95.38 187 ARG A N 1
ATOM 1515 C CA . ARG A 1 187 ? -5.318 0.075 5.692 1.00 95.38 187 ARG A CA 1
ATOM 1516 C C . ARG A 1 187 ? -5.271 -1.415 6.014 1.00 95.38 187 ARG A C 1
ATOM 1518 O O . ARG A 1 187 ? -6.329 -2.011 6.176 1.00 95.38 187 ARG A O 1
ATOM 1525 N N . ALA A 1 188 ? -4.083 -2.003 6.150 1.00 95.62 188 ALA A N 1
ATOM 1526 C CA . ALA A 1 188 ? -3.932 -3.409 6.522 1.00 95.62 188 ALA A CA 1
ATOM 1527 C C . ALA A 1 188 ? -4.597 -3.724 7.871 1.00 95.62 188 ALA A C 1
ATOM 1529 O O . ALA A 1 188 ? -5.311 -4.712 7.989 1.00 95.62 188 ALA A O 1
ATOM 1530 N N . ALA A 1 189 ? -4.464 -2.834 8.857 1.00 92.69 189 ALA A N 1
ATOM 1531 C CA . ALA A 1 189 ? -5.076 -3.015 10.172 1.00 92.69 189 ALA A CA 1
ATOM 1532 C C . ALA A 1 189 ? -6.613 -2.858 10.192 1.00 92.69 189 ALA A C 1
ATOM 1534 O O . ALA A 1 189 ? -7.250 -3.220 11.181 1.00 92.69 189 ALA A O 1
ATOM 1535 N N . THR A 1 190 ? -7.225 -2.287 9.146 1.00 93.94 190 THR A N 1
ATOM 1536 C CA . THR A 1 190 ? -8.644 -1.884 9.174 1.00 93.94 190 THR A CA 1
ATOM 1537 C C . THR A 1 190 ? -9.504 -2.407 8.029 1.00 93.94 190 THR A C 1
ATOM 1539 O O . THR A 1 190 ? -10.733 -2.363 8.140 1.00 93.94 190 THR A O 1
ATOM 1542 N N . VAL A 1 191 ? -8.908 -2.915 6.946 1.00 92.38 191 VAL A N 1
ATOM 1543 C CA . VAL A 1 191 ? -9.625 -3.318 5.725 1.00 92.38 191 VAL A CA 1
ATOM 1544 C C . VAL A 1 191 ? -10.695 -4.381 5.993 1.00 92.38 191 VAL A C 1
ATOM 1546 O O . VAL A 1 191 ? -11.820 -4.238 5.513 1.00 92.38 191 VAL A O 1
ATOM 1549 N N . ASP A 1 192 ? -10.387 -5.359 6.846 1.00 91.69 192 ASP A N 1
ATOM 1550 C CA . ASP A 1 192 ? -11.275 -6.482 7.173 1.00 91.69 192 ASP A CA 1
ATOM 1551 C C . ASP A 1 192 ? -12.216 -6.188 8.352 1.00 91.69 192 ASP A C 1
ATOM 1553 O O . ASP A 1 192 ? -12.980 -7.047 8.802 1.00 91.69 192 ASP A O 1
ATOM 1557 N N . ILE A 1 193 ? -12.209 -4.956 8.874 1.00 94.00 193 ILE A N 1
ATOM 1558 C CA . ILE A 1 193 ? -13.119 -4.575 9.951 1.00 94.00 193 ILE A CA 1
ATOM 1559 C C . ILE A 1 193 ? -14.524 -4.372 9.391 1.00 94.00 193 ILE A C 1
ATOM 1561 O O . ILE A 1 193 ? -14.845 -3.392 8.703 1.00 94.00 193 ILE A O 1
ATOM 1565 N N . GLU A 1 194 ? -15.408 -5.278 9.791 1.00 94.06 194 GLU A N 1
ATOM 1566 C CA . GLU A 1 194 ? -16.835 -5.206 9.521 1.00 94.06 194 GLU A CA 1
ATOM 1567 C C . GLU A 1 194 ? -17.653 -4.806 10.754 1.00 94.06 194 GLU A C 1
ATOM 1569 O O . GLU A 1 194 ? -17.278 -5.013 11.918 1.00 94.06 194 GLU A O 1
ATOM 1574 N N . GLY A 1 195 ? -18.822 -4.222 10.483 1.00 95.50 195 GLY A N 1
ATOM 1575 C CA . GLY A 1 195 ? -19.809 -3.964 11.521 1.00 95.50 195 GLY A CA 1
ATOM 1576 C C . GLY A 1 195 ? -20.439 -5.267 12.009 1.00 95.50 195 GLY A C 1
ATOM 1577 O O . GLY A 1 195 ? -20.751 -6.143 11.203 1.00 95.50 195 GLY A O 1
ATOM 1578 N N . ASP A 1 196 ? -20.634 -5.374 13.322 1.00 96.69 196 ASP A N 1
ATOM 1579 C CA . ASP A 1 196 ? -21.304 -6.499 13.959 1.00 96.69 196 ASP A CA 1
ATOM 1580 C C . ASP A 1 196 ? -22.701 -6.692 13.379 1.00 96.69 196 ASP A C 1
ATOM 1582 O O . ASP A 1 196 ? -23.359 -5.730 12.976 1.00 96.69 196 ASP A O 1
ATOM 1586 N N . LYS A 1 197 ? -23.150 -7.944 13.330 1.00 97.00 197 LYS A N 1
ATOM 1587 C CA . LYS A 1 197 ? -24.493 -8.301 12.879 1.00 97.00 197 LYS A CA 1
ATOM 1588 C C . LYS A 1 197 ? -25.373 -8.586 14.089 1.00 97.00 197 LYS A C 1
ATOM 1590 O O . LYS A 1 197 ? -24.920 -9.218 15.040 1.00 97.00 197 LYS A O 1
ATOM 1595 N N . ASP A 1 198 ? -26.612 -8.112 14.054 1.00 95.56 198 ASP A N 1
ATOM 1596 C CA . ASP A 1 198 ? -27.631 -8.503 15.022 1.00 95.56 198 ASP A CA 1
ATOM 1597 C C . ASP A 1 198 ? -28.118 -9.942 14.768 1.00 95.56 198 ASP A C 1
ATOM 1599 O O . ASP A 1 198 ? -27.697 -10.614 13.822 1.00 95.56 198 ASP A O 1
ATOM 1603 N N . GLU A 1 199 ? -29.032 -10.418 15.614 1.00 95.50 199 GLU A N 1
ATOM 1604 C CA . GLU A 1 199 ? -29.645 -11.750 15.505 1.00 95.50 199 GLU A CA 1
ATOM 1605 C C . GLU A 1 199 ? -30.343 -12.014 14.156 1.00 95.50 199 GLU A C 1
ATOM 1607 O O . GLU A 1 199 ? -30.534 -13.166 13.774 1.00 95.50 199 GLU A O 1
ATOM 1612 N N . ASN A 1 200 ? -30.675 -10.958 13.406 1.00 94.19 200 ASN A N 1
ATOM 1613 C CA . ASN A 1 200 ? -31.326 -11.020 12.100 1.00 94.19 200 ASN A CA 1
ATOM 1614 C C . ASN A 1 200 ? -30.334 -10.844 10.935 1.00 94.19 200 ASN A C 1
ATOM 1616 O O . ASN A 1 200 ? -30.750 -10.745 9.779 1.00 94.19 200 ASN A O 1
ATOM 1620 N N . GLY A 1 201 ? -29.027 -10.773 11.208 1.00 94.75 201 GLY A N 1
ATOM 1621 C CA . GLY A 1 201 ? -27.990 -10.563 10.197 1.00 94.75 201 GLY A CA 1
ATOM 1622 C C . GLY A 1 201 ? -27.854 -9.111 9.720 1.00 94.75 201 GLY A C 1
ATOM 1623 O O . GLY A 1 201 ? -27.133 -8.850 8.751 1.00 94.75 201 GLY A O 1
ATOM 1624 N N . LYS A 1 202 ? -28.520 -8.145 10.365 1.00 95.50 202 LYS A N 1
ATOM 1625 C CA . LYS A 1 202 ? -28.427 -6.721 10.016 1.00 95.50 202 LYS A CA 1
ATOM 1626 C C . LYS A 1 202 ? -27.236 -6.082 10.724 1.00 95.50 202 LYS A C 1
ATOM 1628 O O . LYS A 1 202 ? -26.997 -6.320 11.901 1.00 95.50 202 LYS A O 1
ATOM 1633 N N . THR A 1 203 ? -26.489 -5.238 10.010 1.00 96.12 203 THR A N 1
ATOM 1634 C CA . THR A 1 203 ? -25.365 -4.501 10.602 1.00 96.12 203 THR A CA 1
ATOM 1635 C C . THR A 1 203 ? -25.847 -3.572 11.717 1.00 96.12 203 THR A C 1
ATOM 1637 O O . THR A 1 203 ? -26.715 -2.725 11.490 1.00 96.12 203 THR A O 1
ATOM 1640 N N . ILE A 1 204 ? -25.238 -3.697 12.892 1.00 96.44 204 ILE A N 1
ATOM 1641 C CA . ILE A 1 204 ? -25.444 -2.824 14.042 1.00 96.44 204 ILE A CA 1
ATOM 1642 C C . ILE A 1 204 ? -24.837 -1.446 13.719 1.00 96.44 204 ILE A C 1
ATOM 1644 O O . ILE A 1 204 ? -23.643 -1.351 13.417 1.00 96.44 204 ILE A O 1
ATOM 1648 N N . PRO A 1 205 ? -25.624 -0.355 13.748 1.00 95.00 205 PRO A N 1
ATOM 1649 C CA . PRO A 1 205 ? -25.114 0.982 13.452 1.00 95.00 205 PRO A CA 1
ATOM 1650 C C . PRO A 1 205 ? -23.939 1.377 14.358 1.00 95.00 205 PRO A C 1
ATOM 1652 O O . PRO A 1 205 ? -23.958 1.136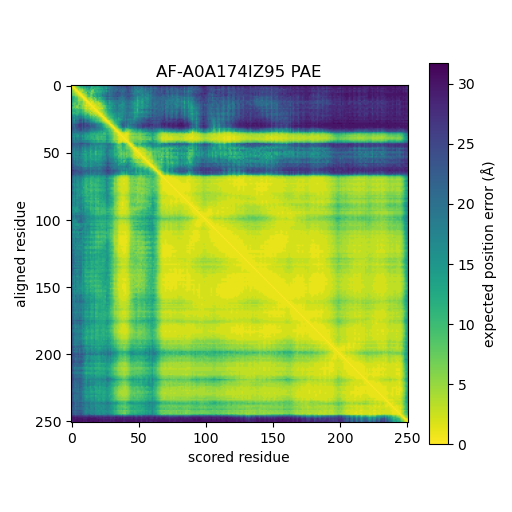 15.561 1.00 95.00 205 PRO A O 1
ATOM 1655 N N . GLY A 1 206 ? -22.902 1.987 13.777 1.00 92.62 206 GLY A N 1
ATOM 1656 C CA . GLY A 1 206 ? -21.740 2.505 14.514 1.00 92.62 206 GLY A CA 1
ATOM 1657 C C . GLY A 1 206 ? -20.728 1.457 14.997 1.00 92.62 206 GLY A C 1
ATOM 1658 O O . GLY A 1 206 ? -19.607 1.825 15.346 1.00 92.62 206 GLY A O 1
ATOM 1659 N N . SER A 1 207 ? -21.046 0.158 14.954 1.00 95.94 207 SER A N 1
ATOM 1660 C CA . SER A 1 207 ? -20.145 -0.887 15.461 1.00 95.94 207 SER A CA 1
ATOM 1661 C C . SER A 1 207 ? -18.824 -0.958 14.683 1.00 95.94 207 SER A C 1
ATOM 1663 O O . SER A 1 207 ? -17.767 -1.143 15.280 1.00 95.94 207 SER A O 1
ATOM 1665 N N . LYS A 1 208 ? -18.860 -0.756 13.353 1.00 96.06 208 LYS A N 1
ATOM 1666 C CA . LYS A 1 208 ? -17.645 -0.689 12.521 1.00 96.06 208 LYS A CA 1
ATOM 1667 C C . LYS A 1 208 ? -16.759 0.481 12.950 1.00 96.06 208 LYS A C 1
ATOM 1669 O O . LYS A 1 208 ? -15.582 0.270 13.212 1.00 96.06 208 LYS A O 1
ATOM 1674 N N . LYS A 1 209 ? -17.339 1.687 13.071 1.00 95.25 209 LYS A N 1
ATOM 1675 C CA . LYS A 1 209 ? -16.616 2.892 13.512 1.00 95.25 209 LYS A CA 1
ATOM 1676 C C . LYS A 1 209 ? -15.956 2.646 14.864 1.00 95.25 209 LYS A C 1
ATOM 1678 O O . LYS A 1 209 ? -14.759 2.843 14.988 1.00 95.25 209 LYS A O 1
ATOM 1683 N N . LYS A 1 210 ? -16.690 2.094 15.835 1.00 95.50 210 LYS A N 1
ATOM 1684 C CA . LYS A 1 210 ? -16.141 1.755 17.156 1.00 95.50 210 LYS A CA 1
ATOM 1685 C C . LYS A 1 210 ? -14.916 0.831 17.077 1.00 95.50 210 LYS A C 1
ATOM 1687 O O . LYS A 1 210 ? -13.924 1.091 17.744 1.00 95.50 210 LYS A O 1
ATOM 1692 N N . LYS A 1 211 ? -14.961 -0.221 16.253 1.00 96.50 211 LYS A N 1
ATOM 1693 C CA . LYS A 1 211 ? -13.819 -1.134 16.069 1.00 96.50 211 LYS A CA 1
ATOM 1694 C C . LYS A 1 211 ? -12.617 -0.448 15.416 1.00 96.50 211 LYS A C 1
ATOM 1696 O O . LYS A 1 211 ? -11.500 -0.658 15.870 1.00 96.50 211 LYS A O 1
ATOM 1701 N N . VAL A 1 212 ? -12.841 0.389 14.401 1.00 96.50 212 VAL A N 1
ATOM 1702 C CA . VAL A 1 212 ? -11.766 1.170 13.763 1.00 96.50 212 VAL A CA 1
ATOM 1703 C C . VAL A 1 212 ? -11.140 2.151 14.759 1.00 96.50 212 VAL A C 1
ATOM 1705 O O . VAL A 1 212 ? -9.920 2.212 14.852 1.00 96.50 212 VAL A O 1
ATOM 1708 N N . LEU A 1 213 ? -11.946 2.859 15.559 1.00 95.88 213 LEU A N 1
ATOM 1709 C CA . LEU A 1 213 ? -11.435 3.763 16.597 1.00 95.88 213 LEU A CA 1
ATOM 1710 C C . LEU A 1 213 ? -10.606 3.026 17.650 1.00 95.88 213 LEU A C 1
ATOM 1712 O O . LEU A 1 213 ? -9.575 3.541 18.061 1.00 95.88 213 LEU A O 1
ATOM 1716 N N . ASN A 1 214 ? -11.004 1.812 18.041 1.00 94.94 214 ASN A N 1
ATOM 1717 C CA . ASN A 1 214 ? -10.203 0.992 18.951 1.00 94.94 214 ASN A CA 1
ATOM 1718 C C . ASN A 1 214 ? -8.841 0.624 18.347 1.00 94.94 214 ASN A C 1
ATOM 1720 O O . ASN A 1 214 ? -7.846 0.640 19.064 1.00 94.94 214 ASN A O 1
ATOM 1724 N N . VAL A 1 215 ? -8.786 0.301 17.048 1.00 93.56 215 VAL A N 1
ATOM 1725 C CA . VAL A 1 215 ? -7.513 0.041 16.360 1.00 93.56 215 VAL A CA 1
ATOM 1726 C C . VAL A 1 215 ? -6.632 1.285 16.382 1.00 93.56 215 VAL A C 1
ATOM 1728 O O . VAL A 1 215 ? -5.478 1.183 16.781 1.00 93.56 215 VAL A O 1
ATOM 1731 N N . ILE A 1 216 ? -7.175 2.453 16.021 1.00 94.06 216 ILE A N 1
ATOM 1732 C CA . ILE A 1 216 ? -6.424 3.718 16.023 1.00 94.06 216 ILE A CA 1
ATOM 1733 C C . ILE A 1 216 ? -5.927 4.059 17.435 1.00 94.06 216 ILE A C 1
ATOM 1735 O O . ILE A 1 216 ? -4.778 4.453 17.608 1.00 94.06 216 ILE A O 1
ATOM 1739 N N . ASP A 1 217 ? -6.759 3.871 18.458 1.00 94.00 217 ASP A N 1
ATOM 1740 C CA . ASP A 1 217 ? -6.392 4.196 19.836 1.00 94.00 217 ASP A CA 1
ATOM 1741 C C . ASP A 1 217 ? -5.253 3.320 20.380 1.00 94.00 217 ASP A C 1
ATOM 1743 O O . ASP A 1 217 ? -4.400 3.788 21.135 1.00 94.00 217 ASP A O 1
ATOM 1747 N N . GLN A 1 218 ? -5.204 2.059 19.944 1.00 90.56 218 GLN A N 1
ATOM 1748 C CA . GLN A 1 218 ? -4.153 1.105 20.301 1.00 90.56 218 G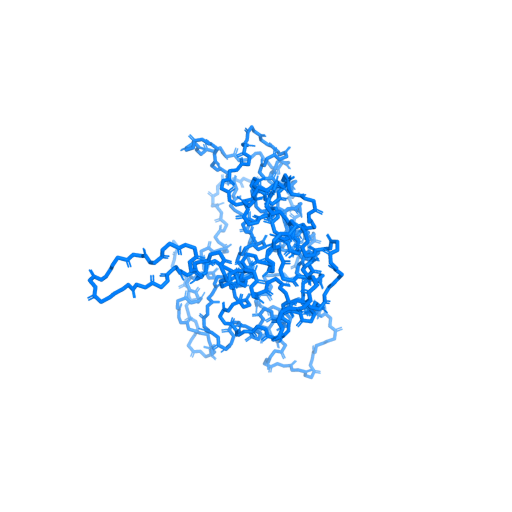LN A CA 1
ATOM 1749 C C . GLN A 1 218 ? -2.841 1.323 19.536 1.00 90.56 218 GLN A C 1
ATOM 1751 O O . GLN A 1 218 ? -1.822 0.734 19.905 1.00 90.56 218 GLN A O 1
ATOM 1756 N N . MET A 1 219 ? -2.831 2.155 18.489 1.00 87.44 219 MET A N 1
ATOM 1757 C CA . MET A 1 219 ? -1.598 2.493 17.785 1.00 87.44 219 MET A CA 1
ATOM 1758 C C . MET A 1 219 ? -0.686 3.317 18.696 1.00 87.44 219 MET A C 1
ATOM 1760 O O . MET A 1 219 ? -1.087 4.337 19.256 1.00 87.44 219 MET A O 1
ATOM 1764 N N . ASN A 1 220 ? 0.573 2.889 18.819 1.00 85.50 220 ASN A N 1
ATOM 1765 C CA . ASN A 1 220 ? 1.591 3.568 19.621 1.00 85.50 220 ASN A CA 1
ATOM 1766 C C . ASN A 1 220 ? 2.157 4.802 18.887 1.00 85.50 220 ASN A C 1
ATOM 1768 O O . ASN A 1 220 ? 3.331 4.840 18.518 1.00 85.50 220 ASN A O 1
ATOM 1772 N N . VAL A 1 221 ? 1.292 5.782 18.635 1.00 85.88 221 VAL A N 1
ATOM 1773 C CA . VAL A 1 221 ? 1.569 7.051 17.945 1.00 85.88 221 VAL A CA 1
ATOM 1774 C C . VAL A 1 221 ? 0.937 8.212 18.721 1.00 85.88 221 VAL A C 1
ATOM 1776 O O . VAL A 1 221 ? 0.126 7.987 19.618 1.00 85.88 221 VAL A O 1
ATOM 1779 N N . SER A 1 222 ? 1.305 9.456 18.403 1.00 90.88 222 SER A N 1
ATOM 1780 C CA . SER A 1 222 ? 0.691 10.629 19.039 1.00 90.88 222 SER A CA 1
ATOM 1781 C C . SER A 1 222 ? -0.778 10.789 18.646 1.00 90.88 222 SER A C 1
ATOM 1783 O O . SER A 1 222 ? -1.193 10.350 17.573 1.00 90.88 222 SER A O 1
ATOM 1785 N N . ASP A 1 223 ? -1.546 11.490 19.477 1.00 93.62 223 ASP A N 1
ATOM 1786 C CA . ASP A 1 223 ? -2.955 11.803 19.203 1.00 93.62 223 ASP A CA 1
ATOM 1787 C C . ASP A 1 223 ? -3.122 12.587 17.888 1.00 93.62 223 ASP A C 1
ATOM 1789 O O . ASP A 1 223 ? -4.029 12.313 17.111 1.00 93.62 223 ASP A O 1
ATOM 1793 N N . GLU A 1 224 ? -2.164 13.458 17.553 1.00 92.56 224 GLU A N 1
ATOM 1794 C CA . GLU A 1 224 ? -2.108 14.145 16.252 1.00 92.56 224 GLU A CA 1
ATOM 1795 C C . GLU A 1 224 ? -2.021 13.166 15.067 1.00 92.56 224 GLU A C 1
ATOM 1797 O O . GLU A 1 224 ? -2.592 13.407 14.006 1.00 92.56 224 GLU A O 1
ATOM 1802 N N . VAL A 1 225 ? -1.298 12.051 15.217 1.00 91.94 225 VAL A N 1
ATOM 1803 C CA . VAL A 1 225 ? -1.215 11.010 14.181 1.00 91.94 225 VAL A CA 1
ATOM 1804 C C . VAL A 1 225 ? -2.481 10.149 14.184 1.00 91.94 225 VAL A C 1
ATOM 1806 O O . VAL A 1 225 ? -2.956 9.767 13.113 1.00 91.94 225 VAL A O 1
ATOM 1809 N N . LYS A 1 226 ? -3.080 9.893 15.354 1.00 94.56 226 LYS A N 1
ATOM 1810 C CA . LYS A 1 226 ? -4.386 9.224 15.459 1.00 94.56 226 LYS A CA 1
ATOM 1811 C C . LYS A 1 226 ? -5.485 10.000 14.724 1.00 94.56 226 LYS A C 1
ATOM 1813 O O . LYS A 1 226 ? -6.287 9.385 14.023 1.00 94.56 226 LYS A O 1
ATOM 1818 N N . ASP A 1 227 ? -5.465 11.330 14.776 1.00 95.44 227 ASP A N 1
ATOM 1819 C CA . ASP A 1 227 ? -6.399 12.184 14.024 1.00 95.44 227 ASP A CA 1
ATOM 1820 C C . ASP A 1 227 ? -6.260 12.007 12.517 1.00 95.44 227 ASP A C 1
ATOM 1822 O O . ASP A 1 227 ? -7.250 11.879 11.796 1.00 95.44 227 ASP A O 1
ATOM 1826 N N . LYS A 1 228 ? -5.028 11.895 12.022 1.00 95.38 228 LYS A N 1
ATOM 1827 C CA . LYS A 1 228 ? -4.789 11.616 10.603 1.00 95.38 228 LYS A CA 1
ATOM 1828 C C . LYS A 1 228 ? -5.350 10.258 10.188 1.00 95.38 228 LYS A C 1
ATOM 1830 O O . LYS A 1 228 ? -5.954 10.160 9.121 1.00 95.38 228 LYS A O 1
ATOM 1835 N N . TYR A 1 229 ? -5.207 9.226 11.023 1.00 94.94 229 TYR A N 1
ATOM 1836 C CA . TYR A 1 229 ? -5.841 7.926 10.777 1.00 94.94 229 TYR A CA 1
ATOM 1837 C C . TYR A 1 229 ? -7.370 8.007 10.812 1.00 94.94 229 TYR A C 1
ATOM 1839 O O . TYR A 1 229 ? -8.041 7.373 9.998 1.00 94.94 229 TYR A O 1
ATOM 1847 N N . TYR A 1 230 ? -7.931 8.823 11.704 1.00 95.25 230 TYR A N 1
ATOM 1848 C CA . TYR A 1 230 ? -9.368 9.074 11.776 1.00 95.25 230 TYR A CA 1
ATOM 1849 C C . TYR A 1 230 ? -9.908 9.695 10.480 1.00 95.25 230 TYR A C 1
ATOM 1851 O O . TYR A 1 230 ? -10.893 9.204 9.925 1.00 95.25 230 TYR A O 1
ATOM 1859 N N . TYR A 1 231 ? -9.232 10.712 9.943 1.00 94.75 231 TYR A N 1
ATOM 1860 C CA . TYR A 1 231 ? -9.613 11.319 8.664 1.00 94.75 231 TYR A CA 1
ATOM 1861 C C . TYR A 1 231 ? -9.368 10.379 7.482 1.00 94.75 231 TYR A C 1
ATOM 1863 O O . TYR A 1 231 ? -10.203 10.283 6.583 1.00 94.75 231 TYR A O 1
ATOM 1871 N N . ALA A 1 232 ? -8.278 9.608 7.507 1.00 93.38 232 ALA A N 1
ATOM 1872 C CA . ALA A 1 232 ? -7.997 8.583 6.504 1.00 93.38 232 ALA A CA 1
ATOM 1873 C C . ALA A 1 232 ? -9.059 7.466 6.477 1.00 93.38 232 ALA A C 1
ATOM 1875 O O . ALA A 1 232 ? -9.308 6.883 5.418 1.00 93.38 232 ALA A O 1
ATOM 1876 N N . ALA A 1 233 ? -9.723 7.201 7.609 1.00 92.75 233 ALA A N 1
ATOM 1877 C CA . ALA A 1 233 ? -10.878 6.306 7.709 1.00 92.75 233 ALA A CA 1
ATOM 1878 C C . ALA A 1 233 ? -12.165 6.881 7.082 1.00 92.75 233 ALA A C 1
ATOM 1880 O O . ALA A 1 233 ? -13.165 6.164 6.972 1.00 92.75 233 ALA A O 1
ATOM 1881 N N . GLY A 1 234 ? -12.152 8.156 6.675 1.00 92.06 234 GLY A N 1
ATOM 1882 C CA . GLY A 1 234 ? -13.291 8.865 6.095 1.00 92.06 234 GLY A CA 1
ATOM 1883 C C . GLY A 1 234 ? -14.297 9.373 7.126 1.00 92.06 234 GLY A C 1
ATOM 1884 O O . GLY A 1 234 ? -15.476 9.492 6.799 1.00 92.06 234 GLY A O 1
ATOM 1885 N N . TYR A 1 235 ? -13.873 9.608 8.370 1.00 93.12 235 TYR A N 1
ATOM 1886 C CA . TYR A 1 235 ? -14.732 10.175 9.408 1.00 93.12 235 TYR A CA 1
ATOM 1887 C C . TYR A 1 235 ? -14.645 11.705 9.448 1.00 93.12 235 TYR A C 1
ATOM 1889 O O . TYR A 1 235 ? -13.583 12.279 9.219 1.00 93.12 235 TYR A O 1
ATOM 1897 N N . ASP A 1 236 ? -15.771 12.350 9.759 1.00 91.50 236 ASP A N 1
ATOM 1898 C CA . ASP A 1 236 ? -15.916 13.805 9.704 1.00 91.50 236 ASP A CA 1
ATOM 1899 C C . ASP A 1 236 ? -15.213 14.532 10.864 1.00 91.50 236 ASP A C 1
ATOM 1901 O O . ASP A 1 236 ? -15.254 14.088 12.016 1.00 91.50 236 ASP A O 1
ATOM 1905 N N . GLU A 1 237 ? -14.615 15.687 10.556 1.00 89.38 237 GLU A N 1
ATOM 1906 C CA . GLU A 1 237 ? -13.906 16.562 11.505 1.00 89.38 237 GLU A CA 1
ATOM 1907 C C . GLU A 1 237 ? -14.791 17.054 12.652 1.00 89.38 237 GLU A C 1
ATOM 1909 O O . GLU A 1 237 ? -14.330 17.157 13.784 1.00 89.38 237 GLU A O 1
ATOM 1914 N N . ASP A 1 238 ? -16.083 17.266 12.414 1.00 90.81 238 ASP A N 1
ATOM 1915 C CA . ASP A 1 238 ? -17.033 17.678 13.452 1.00 90.81 238 ASP A CA 1
ATOM 1916 C C . ASP A 1 238 ? -17.257 16.613 14.542 1.00 90.81 238 ASP A C 1
ATOM 1918 O O . ASP A 1 238 ? -17.758 16.937 15.617 1.00 90.81 238 ASP A O 1
ATOM 1922 N N . THR A 1 239 ? -16.853 15.362 14.291 1.00 91.62 239 THR A N 1
ATOM 1923 C CA . THR A 1 239 ? -16.966 14.241 15.236 1.00 91.62 239 THR A CA 1
ATOM 1924 C C . THR A 1 239 ? -15.620 13.785 15.809 1.00 91.62 239 THR A C 1
ATOM 1926 O O . THR A 1 239 ? -15.585 12.809 16.560 1.00 91.62 239 THR A O 1
ATOM 1929 N N . ILE A 1 240 ? -14.507 14.471 15.506 1.00 92.62 240 ILE A N 1
ATOM 1930 C CA . ILE A 1 240 ? -13.175 14.095 16.019 1.00 92.62 240 ILE A CA 1
ATOM 1931 C C . ILE A 1 240 ? -13.090 14.190 17.547 1.00 92.62 240 ILE A C 1
ATOM 1933 O O . ILE A 1 240 ? -12.441 13.364 18.184 1.00 92.62 240 ILE A O 1
ATOM 1937 N N . SER A 1 241 ? -13.805 15.140 18.159 1.00 90.75 241 SER A N 1
ATOM 1938 C CA . SER A 1 241 ? -13.832 15.320 19.616 1.00 90.75 241 SER A CA 1
ATOM 1939 C C . SER A 1 241 ? -14.400 14.117 20.371 1.00 90.75 241 SER A C 1
ATOM 1941 O O . SER A 1 241 ? -14.153 13.979 21.567 1.00 90.75 241 SER A O 1
ATOM 1943 N N . ASP A 1 242 ? -15.152 13.251 19.684 1.00 89.06 242 ASP A N 1
ATOM 1944 C CA . ASP A 1 242 ? -15.726 12.028 20.249 1.00 89.06 242 ASP A CA 1
ATOM 1945 C C . ASP A 1 242 ? -14.742 10.845 20.209 1.00 89.06 242 ASP A C 1
ATOM 1947 O O . ASP A 1 242 ? -15.060 9.752 20.689 1.00 89.06 242 ASP A O 1
ATOM 1951 N N . ALA A 1 243 ? -13.561 11.020 19.604 1.00 92.62 243 ALA A N 1
ATOM 1952 C CA . ALA A 1 243 ? -12.558 9.972 19.532 1.00 92.62 243 ALA A CA 1
ATOM 1953 C C . ALA A 1 243 ? -12.008 9.635 20.933 1.00 92.62 243 ALA A C 1
ATOM 1955 O O . ALA A 1 243 ? -11.835 10.522 21.774 1.00 92.62 243 ALA A O 1
ATOM 1956 N N . PRO A 1 244 ? -11.693 8.355 21.204 1.00 92.19 244 PRO A N 1
ATOM 1957 C CA . PRO A 1 244 ? -11.309 7.904 22.542 1.00 92.19 244 PRO A CA 1
ATOM 1958 C C . PRO A 1 244 ? -10.012 8.537 23.068 1.00 92.19 244 PRO A C 1
ATOM 1960 O O . PRO A 1 244 ? -9.859 8.646 24.280 1.00 92.19 244 PRO A O 1
ATOM 1963 N N . TRP A 1 245 ? -9.122 9.006 22.187 1.00 93.25 245 TRP A N 1
ATOM 1964 C CA . TRP A 1 245 ? -7.897 9.720 22.567 1.00 93.25 245 TRP A CA 1
ATOM 1965 C C . TRP A 1 245 ? -8.099 11.228 22.812 1.00 93.25 245 TRP A C 1
ATOM 1967 O O . TRP A 1 245 ? -7.224 11.867 23.383 1.00 93.25 245 TRP A O 1
ATOM 1977 N N . HIS A 1 246 ? -9.262 11.790 22.452 1.00 90.00 246 HIS A N 1
ATOM 1978 C CA . HIS A 1 246 ? -9.643 13.182 22.756 1.00 90.00 246 HIS A CA 1
ATOM 1979 C C . HIS A 1 246 ? -10.590 13.306 23.954 1.00 90.00 246 HIS A C 1
ATOM 1981 O O . HIS A 1 246 ? -10.675 14.361 24.590 1.00 90.00 246 HIS A O 1
ATOM 1987 N N . GLY A 1 247 ? -11.307 12.232 24.286 1.00 71.62 247 GLY A N 1
ATOM 1988 C CA . GLY A 1 247 ? -12.232 12.191 25.412 1.00 71.62 247 GLY A CA 1
ATOM 1989 C C . GLY A 1 247 ? -11.518 12.102 26.763 1.00 71.62 247 GLY A C 1
ATOM 1990 O O . GLY A 1 247 ? -10.696 11.220 26.998 1.00 71.62 247 GLY A O 1
ATOM 1991 N N . TRP A 1 248 ? -11.896 12.966 27.711 1.00 50.09 248 TRP A N 1
ATOM 1992 C CA . TRP A 1 248 ? -11.609 12.728 29.128 1.00 50.09 248 TRP A CA 1
ATOM 1993 C C . TRP A 1 248 ? -12.195 11.368 29.520 1.00 50.09 248 TRP A C 1
ATOM 1995 O O . TRP A 1 248 ? -13.380 11.123 29.294 1.00 50.09 248 TRP A O 1
ATOM 2005 N N . GLY A 1 249 ? -11.350 10.487 30.062 1.00 42.41 249 GLY A N 1
ATOM 2006 C CA . GLY A 1 249 ? -11.674 9.085 30.307 1.00 42.41 249 GLY A CA 1
ATOM 2007 C C . GLY A 1 249 ? -13.022 8.874 30.996 1.00 42.41 249 GLY A C 1
ATOM 2008 O O . GLY A 1 249 ? -13.249 9.359 32.103 1.00 42.41 249 GLY A O 1
ATOM 2009 N N . TRP A 1 250 ? -13.885 8.089 30.357 1.00 37.09 250 TRP A N 1
ATOM 2010 C CA . TRP A 1 250 ? -15.039 7.476 31.002 1.00 37.09 250 TRP A CA 1
ATOM 2011 C C . TRP A 1 250 ? -14.667 6.029 31.339 1.00 37.09 250 TRP A C 1
ATOM 2013 O O . TRP A 1 250 ? -14.771 5.139 30.494 1.00 37.09 250 TRP A O 1
ATOM 2023 N N . TRP A 1 251 ? -14.164 5.846 32.563 1.00 36.91 251 TRP A N 1
ATOM 2024 C CA . TRP A 1 251 ? -14.204 4.581 33.302 1.00 36.91 251 TRP A CA 1
ATOM 2025 C C . TRP A 1 251 ? -15.526 4.488 34.065 1.00 36.91 251 TRP A C 1
ATOM 2027 O O . TRP A 1 251 ? -15.981 5.543 34.565 1.00 36.91 251 TRP A O 1
#

Secondary structure (DSSP, 8-state):
------TTSSS-HHHHHHHHHHT---TTS----PPPB-TTS-B-TT--HHHHHHHHHH-GGG-SS----HHHHHHHHHHHHH--GGGS--PPPSEEEETTEEEEPPHHHHHHHHHHHHHHHHHHHHHHHT-HHHHHS-HHHHHHHHHHHHHHHHHHHHHHHSSPPP-HHHHHHHHSSS-HHHHHHHHHHHTT--PPB-TTSPBPTTHHHHHHHHHHHHSSS-HHHHHHHHHHTT--GGGGGGSTTTSPP--

Foldseek 3Di:
DDQDDDPPDPDPVVVSVVVVVLPDDDPDDDDPDDQDQELLLDSDPPDHLVVLVSVCVVCVPPNPPRDDDPLSVLLVVLCVVPVDPLLRGGFDDQWDAAPNDIGRHDSVLSSQLRNQLSNQLVVLSVVQVPDPLLVPDDSVLVSQLSNLSNVLSNQVSCVVSHVHDDDDLSNLLVVFPDPNSVLSSLCSQQVPQDADADPVRHGDPCRSVVVSLVSLVPDPDDVVVSVSSCVSVVDDPVCSCVRPNNDDDDD

Solvent-accessible surface area (backbone atoms only — not comparable to full-atom values): 15138 Å² total; per-residue (Å²): 136,85,74,86,77,68,88,87,52,100,58,61,70,67,56,51,51,52,53,45,61,80,64,59,74,74,85,90,69,86,83,80,80,72,77,50,62,36,45,51,26,42,83,46,86,89,59,63,67,68,60,57,53,53,50,40,76,75,35,70,92,72,64,84,83,67,90,78,47,73,58,56,51,49,40,52,52,43,30,71,76,68,66,46,67,77,50,56,79,62,64,73,70,65,48,49,74,44,98,87,41,80,44,77,47,52,73,69,54,38,52,53,45,38,28,53,23,12,40,47,35,50,52,49,45,53,58,41,72,70,32,69,72,53,67,72,46,53,65,69,49,46,43,51,38,48,44,48,42,50,52,41,24,48,49,52,40,44,34,75,78,48,88,38,72,72,53,75,68,56,33,52,37,76,72,40,94,48,56,63,62,58,41,44,55,51,42,60,76,42,71,85,64,64,46,48,59,46,100,84,68,47,67,44,84,66,42,32,58,53,54,51,51,51,54,47,66,69,45,99,64,55,67,75,55,39,48,44,52,44,46,69,73,70,50,61,77,93,55,50,69,74,35,77,85,64,40,81,82,85,126

Nearest PDB structures (foldseek):
  8wtw-assembly1_A  TM=1.778E-01  e=7.701E+00  Homo sapiens

pLDDT: mean 79.95, std 20.99, range [31.36, 98.69]

Sequence (251 aa):
MTTYTDKNLRLPTDLQYAIGRASARIPGWDYQQMPYIDAWGREDSSGPLWLRMANNFLNPAYTSNKQVTSVDEEIQMIYDQTGDKTVVPSRPERYITVDGERIDLSKEKYEQYATKRGQMQFEMLGNIIDNPTYRSMSDTDKAFVIDSVYEYADKTTKSEISSYRLDGWVKTAAQSDLSPEDYILFRAATVDIEGDKDENGKTIPGSKKKKVLNVIDQMNVSDEVKDKYYYAAGYDEDTISDAPWHGWGWW

Mean predicted aligned error: 9.58 Å

Organism: Flavonifractor plautii (NCBI:txid292800)

Radius of gyration: 21.66 Å; Cα contacts (8 Å, |Δi|>4): 245; chains: 1; bounding box: 62×50×67 Å